Protein AF-A0A8H7IS83-F1 (afdb_monomer)

Sequence (215 aa):
MHTTASGPQHACPILDCEYTCDDRQKLRDHRRTAHPELQSCYQCKIAFGNYTALGQHASETGHASFYCPDEGCGKSFSRFDVFQRHQDTHRLDVSRYPCQYCSRYRGVNGFKRKDHLTQHVRNYHHIGVDELSRDNTRQRSCPHRDCSEWSPEGTNGDQHAFQKSSDYIAHMRKVHKESDFPCTERDCNRAGPKGYFRMRDLQKHKLKEHGIPIE

Radius of gyration: 24.48 Å; Cα contacts (8 Å, |Δi|>4): 268; chains: 1; bounding box: 53×55×60 Å

Structure (mmCIF, N/CA/C/O backbone):
data_AF-A0A8H7IS83-F1
#
_entry.id   AF-A0A8H7IS83-F1
#
loop_
_atom_site.group_PDB
_atom_site.id
_atom_site.type_symbol
_atom_site.label_atom_id
_atom_site.label_alt_id
_atom_site.label_comp_id
_atom_site.label_asym_id
_atom_site.label_entity_id
_atom_site.label_seq_id
_atom_site.pdbx_PDB_ins_code
_atom_site.Cartn_x
_atom_site.Cartn_y
_atom_site.Cartn_z
_atom_site.occupancy
_atom_site.B_iso_or_equiv
_atom_site.auth_seq_id
_atom_site.auth_comp_id
_atom_site.auth_asym_id
_atom_site.auth_atom_id
_atom_site.pdbx_PDB_model_num
ATOM 1 N N . MET A 1 1 ? -6.029 35.709 -8.947 1.00 34.03 1 MET A N 1
ATOM 2 C CA . MET A 1 1 ? -7.004 35.150 -7.985 1.00 34.03 1 MET A CA 1
ATOM 3 C C . MET A 1 1 ? -7.435 33.786 -8.498 1.00 34.03 1 MET A C 1
ATOM 5 O O . MET A 1 1 ? -8.376 33.699 -9.270 1.00 34.03 1 MET A O 1
ATOM 9 N N . HIS A 1 2 ? -6.664 32.744 -8.177 1.00 31.28 2 HIS A N 1
ATOM 10 C CA . HIS A 1 2 ? -6.936 31.375 -8.620 1.00 31.28 2 HIS A CA 1
ATOM 11 C C . HIS A 1 2 ? -7.231 30.527 -7.388 1.00 31.28 2 HIS A C 1
ATOM 13 O O . HIS A 1 2 ? -6.350 30.258 -6.577 1.00 31.28 2 HIS A O 1
ATOM 19 N N . THR A 1 3 ? -8.502 30.184 -7.230 1.00 36.94 3 THR A N 1
ATOM 20 C CA . THR A 1 3 ? -9.032 29.340 -6.164 1.00 36.94 3 THR A CA 1
ATOM 21 C C . THR A 1 3 ? -8.693 27.887 -6.494 1.00 36.94 3 THR A C 1
ATOM 23 O O . THR A 1 3 ? -9.360 27.267 -7.318 1.00 36.94 3 THR A O 1
ATOM 26 N N . THR A 1 4 ? -7.636 27.335 -5.899 1.00 41.53 4 THR A N 1
ATOM 27 C CA . THR A 1 4 ? -7.366 25.892 -5.951 1.00 41.53 4 THR A CA 1
ATOM 28 C C . THR A 1 4 ? -8.289 25.190 -4.963 1.00 41.53 4 THR A C 1
ATOM 30 O O . THR A 1 4 ? -8.028 25.178 -3.761 1.00 41.53 4 THR A O 1
ATOM 33 N N . ALA A 1 5 ? -9.382 24.618 -5.461 1.00 43.78 5 ALA A N 1
ATOM 34 C CA . ALA A 1 5 ? -10.147 23.626 -4.719 1.00 43.78 5 ALA A CA 1
ATOM 35 C C . ALA A 1 5 ? -9.359 22.303 -4.733 1.00 43.78 5 ALA A C 1
ATOM 37 O O . ALA A 1 5 ? -9.531 21.473 -5.622 1.00 43.78 5 ALA A O 1
ATOM 38 N N . SER A 1 6 ? -8.435 22.140 -3.783 1.00 51.78 6 SER A N 1
ATOM 39 C CA . SER A 1 6 ? -7.869 20.828 -3.456 1.00 51.78 6 SER A CA 1
ATOM 40 C C . SER A 1 6 ? -8.982 19.996 -2.824 1.00 51.78 6 SER A C 1
ATOM 42 O O . SER A 1 6 ? -9.507 20.386 -1.788 1.00 51.78 6 SER A O 1
ATOM 44 N N . GLY A 1 7 ? -9.390 18.910 -3.482 1.00 55.62 7 GLY A N 1
ATOM 45 C CA . GLY A 1 7 ? -10.390 17.986 -2.943 1.00 55.62 7 GLY A CA 1
ATOM 46 C C . GLY A 1 7 ? -9.867 17.153 -1.758 1.00 55.62 7 GLY A C 1
ATOM 47 O O . GLY A 1 7 ? -8.652 17.112 -1.538 1.00 55.62 7 GLY A O 1
ATOM 48 N N . PRO A 1 8 ? -10.766 16.439 -1.050 1.00 58.66 8 PRO A N 1
ATOM 49 C CA . PRO A 1 8 ? -10.447 15.658 0.147 1.00 58.66 8 PRO A CA 1
ATOM 50 C C . PRO A 1 8 ? -9.346 14.622 -0.093 1.00 58.66 8 PRO A C 1
ATOM 52 O O . PRO A 1 8 ? -9.507 13.695 -0.884 1.00 58.66 8 PRO A O 1
ATOM 55 N N . GLN A 1 9 ? -8.224 14.762 0.623 1.00 71.69 9 GLN A N 1
ATOM 56 C CA . GLN A 1 9 ? -7.048 13.881 0.504 1.00 71.69 9 GLN A CA 1
ATOM 57 C C . GLN A 1 9 ? -7.024 12.742 1.534 1.00 71.69 9 GLN A C 1
ATOM 59 O O . GLN A 1 9 ? -6.261 11.783 1.396 1.00 71.69 9 GLN A O 1
ATOM 64 N N . HIS A 1 10 ? -7.826 12.837 2.593 1.00 80.81 10 HIS A N 1
ATOM 65 C CA . HIS A 1 10 ? -7.791 11.912 3.718 1.00 80.81 10 HIS A CA 1
ATOM 66 C C . HIS A 1 10 ? -9.187 11.377 4.020 1.00 80.81 10 HIS A C 1
ATOM 68 O O . HIS A 1 10 ? -10.026 12.094 4.559 1.00 80.81 10 HIS A O 1
ATOM 74 N N . ALA A 1 11 ? -9.417 10.105 3.700 1.00 85.50 11 ALA A N 1
ATOM 75 C CA . ALA A 1 11 ? -10.627 9.380 4.068 1.00 85.50 11 ALA A CA 1
ATOM 76 C C . ALA A 1 11 ? -10.454 8.651 5.405 1.00 85.50 11 ALA A C 1
ATOM 78 O O . ALA A 1 11 ? -9.350 8.212 5.752 1.00 85.50 11 ALA A O 1
ATOM 79 N N . CYS A 1 12 ? -11.547 8.507 6.153 1.00 85.44 12 CYS A N 1
ATOM 80 C CA . CYS A 1 12 ? -11.560 7.679 7.343 1.00 85.44 12 CYS A CA 1
ATOM 81 C C . CYS A 1 12 ? -11.352 6.207 6.957 1.00 85.44 12 CYS A C 1
ATOM 83 O O . CYS A 1 12 ? -12.061 5.690 6.098 1.00 85.44 12 CYS A O 1
ATOM 85 N N . PRO A 1 13 ? -10.378 5.502 7.560 1.00 76.62 13 PRO A N 1
ATOM 86 C CA . PRO A 1 13 ? -10.098 4.120 7.182 1.00 76.62 13 PRO A CA 1
ATOM 87 C C . PRO A 1 13 ? -11.129 3.121 7.729 1.00 76.62 13 PRO A C 1
ATOM 89 O O . PRO A 1 13 ? -11.107 1.960 7.317 1.00 76.62 13 PRO A O 1
ATOM 92 N N . ILE A 1 14 ? -12.009 3.547 8.641 1.00 80.12 14 ILE A N 1
ATOM 93 C CA . ILE A 1 14 ? -12.989 2.688 9.315 1.00 80.12 14 ILE A CA 1
ATOM 94 C C . ILE A 1 14 ? -14.086 2.267 8.336 1.00 80.12 14 ILE A C 1
ATOM 96 O O . ILE A 1 14 ? -14.523 3.057 7.501 1.00 80.12 14 ILE A O 1
ATOM 100 N N . LEU A 1 15 ? -14.479 0.993 8.400 1.00 74.88 15 LEU A N 1
ATOM 101 C CA . LEU A 1 15 ? -15.562 0.455 7.579 1.00 74.88 15 LEU A CA 1
ATOM 102 C C . LEU A 1 15 ? -16.859 1.230 7.856 1.00 74.88 15 LEU A C 1
ATOM 104 O O . LEU A 1 15 ? -17.105 1.615 8.996 1.00 74.88 15 LEU A O 1
ATOM 108 N N . ASP A 1 16 ? -17.622 1.509 6.801 1.00 76.62 16 ASP A N 1
ATOM 109 C CA . ASP A 1 16 ? -18.875 2.278 6.844 1.00 76.62 16 ASP A CA 1
ATOM 110 C C . ASP A 1 16 ? -18.749 3.728 7.352 1.00 76.62 16 ASP A C 1
ATOM 112 O O . ASP A 1 16 ? -19.749 4.382 7.646 1.00 76.62 16 ASP A O 1
ATOM 116 N N . CYS A 1 17 ? -17.528 4.276 7.415 1.00 84.75 17 CYS A N 1
ATOM 117 C CA . CYS A 1 17 ? -17.298 5.689 7.698 1.00 84.75 17 CYS A CA 1
ATOM 118 C C . CYS A 1 17 ? -16.932 6.455 6.420 1.00 84.75 17 CYS A C 1
ATOM 120 O O . CYS A 1 17 ? -15.807 6.378 5.928 1.00 84.75 17 CYS A O 1
ATOM 122 N N . GLU A 1 18 ? -17.873 7.248 5.910 1.00 86.25 18 GLU A N 1
ATOM 123 C CA . GLU A 1 18 ? -17.706 8.040 4.680 1.00 86.25 18 GLU A CA 1
ATOM 124 C C . GLU A 1 18 ? -17.023 9.403 4.912 1.00 86.25 18 GLU A C 1
ATOM 126 O O . GLU A 1 18 ? -16.953 10.243 4.013 1.00 86.25 18 GLU A O 1
ATOM 131 N N . TYR A 1 19 ? -16.506 9.659 6.120 1.00 88.06 19 TYR A N 1
ATOM 132 C CA . TYR A 1 19 ? -15.874 10.937 6.439 1.00 88.06 19 TYR A CA 1
ATOM 133 C C . TYR A 1 19 ? -14.581 11.141 5.643 1.00 88.06 19 TYR A C 1
ATOM 135 O O . TYR A 1 19 ? -13.666 10.313 5.676 1.00 88.06 19 TYR A O 1
ATOM 143 N N . THR A 1 20 ? -14.470 12.295 4.986 1.00 89.44 20 THR A N 1
ATOM 144 C CA . THR A 1 20 ? -13.268 12.714 4.264 1.00 89.44 20 THR A CA 1
ATOM 145 C C . THR A 1 20 ? -12.885 14.150 4.622 1.00 89.44 20 THR A C 1
ATOM 147 O O . THR A 1 20 ? -13.733 14.970 4.978 1.00 89.44 20 THR A O 1
ATOM 150 N N . CYS A 1 21 ? -11.591 14.462 4.587 1.00 89.00 21 CYS A N 1
ATOM 151 C CA . CYS A 1 21 ? -11.074 15.793 4.895 1.00 89.00 21 CYS A CA 1
ATOM 152 C C . CYS A 1 21 ? -9.738 16.073 4.194 1.00 89.00 21 CYS A C 1
ATOM 154 O O . CYS A 1 21 ? -9.062 15.159 3.722 1.00 89.00 21 CYS A O 1
ATOM 156 N N . ASP A 1 22 ? -9.324 17.337 4.199 1.00 88.31 22 ASP A N 1
ATOM 157 C CA . ASP A 1 22 ? -8.068 17.789 3.579 1.00 88.31 22 ASP A CA 1
ATOM 158 C C . ASP A 1 22 ? -6.872 17.818 4.547 1.00 88.31 22 ASP A C 1
ATOM 160 O O . ASP A 1 22 ? -5.751 18.093 4.136 1.00 88.31 22 ASP A O 1
ATOM 164 N N . ASP A 1 23 ? -7.091 17.560 5.842 1.00 87.62 23 ASP A N 1
ATOM 165 C CA . ASP A 1 23 ? -6.079 17.726 6.894 1.00 87.62 23 ASP A CA 1
ATOM 166 C C . ASP A 1 23 ? -5.987 16.488 7.798 1.00 87.62 23 ASP A C 1
ATOM 168 O O . ASP A 1 23 ? -6.977 16.023 8.368 1.00 87.62 23 ASP A O 1
ATOM 172 N N . ARG A 1 24 ? -4.766 15.969 7.983 1.00 85.31 24 ARG A N 1
ATOM 173 C CA . ARG A 1 24 ? -4.494 14.830 8.872 1.00 85.31 24 ARG A CA 1
ATOM 174 C C . ARG A 1 24 ? -4.892 15.094 10.320 1.00 85.31 24 ARG A C 1
ATOM 176 O O . ARG A 1 24 ? -5.295 14.153 11.006 1.00 85.31 24 ARG A O 1
ATOM 183 N N . GLN A 1 25 ? -4.785 16.334 10.794 1.00 86.50 25 GLN A N 1
ATOM 184 C CA . GLN A 1 25 ? -5.186 16.679 12.153 1.00 86.50 25 GLN A CA 1
ATOM 185 C C . GLN A 1 25 ? -6.709 16.570 12.308 1.00 86.50 25 GLN A C 1
ATOM 187 O O . GLN A 1 25 ? -7.175 15.929 13.250 1.00 86.50 25 GLN A O 1
ATOM 192 N N . LYS A 1 26 ? -7.481 17.047 11.320 1.00 88.81 26 LYS A N 1
ATOM 193 C CA . LYS A 1 26 ? -8.942 16.866 11.278 1.00 88.81 26 LYS A CA 1
ATOM 194 C C . LYS A 1 26 ? -9.342 15.392 11.244 1.00 88.81 26 LYS A C 1
ATOM 196 O O . LYS A 1 26 ? -10.223 14.999 12.001 1.00 88.81 26 LYS A O 1
ATOM 201 N N . LEU A 1 27 ? -8.659 14.555 10.456 1.00 87.12 27 LEU A N 1
ATOM 202 C CA . LEU A 1 27 ? -8.912 13.108 10.456 1.00 87.12 27 LEU A CA 1
ATOM 203 C C . LEU A 1 27 ? -8.633 12.478 11.831 1.00 87.12 27 LEU A C 1
ATOM 205 O O . LEU A 1 27 ? -9.378 11.611 12.293 1.00 87.12 27 LEU A O 1
ATOM 209 N N . ARG A 1 28 ? -7.555 12.896 12.504 1.00 84.12 28 ARG A N 1
ATOM 210 C CA . ARG A 1 28 ? -7.222 12.410 13.850 1.00 84.12 28 ARG A CA 1
ATOM 211 C C . ARG A 1 28 ? -8.288 12.805 14.869 1.00 84.12 28 ARG A C 1
ATOM 213 O O . ARG A 1 28 ? -8.643 11.982 15.711 1.00 84.12 28 ARG A O 1
ATOM 220 N N . ASP A 1 29 ? -8.779 14.035 14.792 1.00 87.06 29 ASP A N 1
ATOM 221 C CA . ASP A 1 29 ? -9.810 14.542 15.692 1.00 87.06 29 ASP A CA 1
ATOM 222 C C . ASP A 1 29 ? -11.166 13.880 15.420 1.00 87.06 29 ASP A C 1
ATOM 224 O O . ASP A 1 29 ? -11.795 13.415 16.367 1.00 87.06 29 ASP A O 1
ATOM 228 N N . HIS A 1 30 ? -11.547 13.701 14.150 1.00 89.62 30 HIS A N 1
ATOM 229 C CA . HIS A 1 30 ? -12.714 12.908 13.750 1.00 89.62 30 HIS A CA 1
ATOM 230 C C . HIS A 1 30 ? -12.667 11.496 14.346 1.00 89.62 30 HIS A C 1
ATOM 232 O O . HIS A 1 30 ? -13.618 11.063 14.983 1.00 89.62 30 HIS A O 1
ATOM 238 N N . ARG A 1 31 ? -11.537 10.787 14.230 1.00 85.44 31 ARG A N 1
ATOM 239 C CA . ARG A 1 31 ? -11.402 9.434 14.799 1.00 85.44 31 ARG A CA 1
ATOM 240 C C . ARG A 1 31 ? -11.521 9.409 16.320 1.00 85.44 31 ARG A C 1
ATOM 242 O O . ARG A 1 31 ? -11.926 8.396 16.874 1.00 85.44 31 ARG A O 1
ATOM 249 N N . ARG A 1 32 ? -11.162 10.498 17.005 1.00 83.50 32 ARG A N 1
ATOM 250 C CA . ARG A 1 32 ? -11.304 10.609 18.462 1.00 83.50 32 ARG A CA 1
ATOM 251 C C . ARG A 1 32 ? -12.749 10.785 18.896 1.00 83.50 32 ARG A C 1
ATOM 253 O O . ARG A 1 32 ? -13.121 10.259 19.937 1.00 83.50 32 ARG A O 1
ATOM 260 N N . THR A 1 33 ? -13.534 11.532 18.131 1.00 86.62 33 THR A N 1
ATOM 261 C CA . THR A 1 33 ? -14.906 11.879 18.510 1.00 86.62 33 THR A CA 1
ATOM 262 C C . THR A 1 33 ? -15.939 10.919 17.932 1.00 86.62 33 THR A C 1
ATOM 264 O O . THR A 1 33 ? -16.881 10.568 18.631 1.00 86.62 33 THR A O 1
ATOM 267 N N . ALA A 1 34 ? -15.757 10.474 16.689 1.00 87.25 34 ALA A N 1
ATOM 268 C CA . ALA A 1 34 ? -16.680 9.583 15.990 1.00 87.25 34 ALA A CA 1
ATOM 269 C C . ALA A 1 34 ? -16.422 8.093 16.265 1.00 87.25 34 ALA A C 1
ATOM 271 O O . ALA A 1 34 ? -17.347 7.299 16.138 1.00 87.25 34 ALA A O 1
ATOM 272 N N . HIS A 1 35 ? -15.192 7.722 16.651 1.00 84.75 35 HIS A N 1
ATOM 273 C CA . HIS A 1 35 ? -14.791 6.330 16.908 1.00 84.75 35 HIS A CA 1
ATOM 274 C C . HIS A 1 35 ? -14.068 6.150 18.264 1.00 84.75 35 HIS A C 1
ATOM 276 O O . HIS A 1 35 ? -12.923 5.672 18.312 1.00 84.75 35 HIS A O 1
ATOM 282 N N . PRO A 1 36 ? -14.676 6.573 19.393 1.00 81.25 36 PRO A N 1
ATOM 283 C CA . PRO A 1 36 ? -14.055 6.500 20.720 1.00 81.25 36 PRO A CA 1
ATOM 284 C C . PRO A 1 36 ? -13.757 5.062 21.179 1.00 81.25 36 PRO A C 1
ATOM 286 O O . PRO A 1 36 ? -12.835 4.834 21.968 1.00 81.25 36 PRO A O 1
ATOM 289 N N . GLU A 1 37 ? -14.481 4.073 20.656 1.00 79.44 37 GLU A N 1
ATOM 290 C CA . GLU A 1 37 ? -14.252 2.650 20.903 1.00 79.44 37 GLU A CA 1
ATOM 291 C C . GLU A 1 37 ? -12.874 2.190 20.419 1.00 79.44 37 GLU A C 1
ATOM 293 O O . GLU A 1 37 ? -12.271 1.310 21.026 1.00 79.44 37 GLU A O 1
ATOM 298 N N . LEU A 1 38 ? -12.321 2.840 19.389 1.00 80.69 38 LEU A N 1
ATOM 299 C CA . LEU A 1 38 ? -10.977 2.554 18.884 1.00 80.69 38 LEU A CA 1
ATOM 300 C C . LEU A 1 38 ? -9.872 3.193 19.733 1.00 80.69 38 LEU A C 1
ATOM 302 O O . LEU A 1 38 ? -8.693 2.947 19.483 1.00 80.69 38 LEU A O 1
ATOM 306 N N . GLN A 1 39 ? -10.228 4.036 20.704 1.00 83.25 39 GLN A N 1
ATOM 307 C CA . GLN A 1 39 ? -9.293 4.615 21.674 1.00 83.25 39 GLN A CA 1
ATOM 308 C C . GLN A 1 39 ? -9.285 3.868 23.002 1.00 83.25 39 GLN A C 1
ATOM 310 O O . GLN A 1 39 ? -8.506 4.205 23.892 1.00 83.25 39 GLN A O 1
ATOM 315 N N . SER A 1 40 ? -10.126 2.848 23.134 1.00 88.25 40 SER A N 1
ATOM 316 C CA . SER A 1 40 ? -10.261 2.071 24.355 1.00 88.25 40 SER A CA 1
ATOM 317 C C . SER A 1 40 ? -9.813 0.639 24.130 1.00 88.25 40 SER A C 1
ATOM 319 O O . SER A 1 40 ? -9.971 0.082 23.047 1.00 88.25 40 SER A O 1
ATOM 321 N N . CYS A 1 41 ? -9.260 0.017 25.164 1.00 89.62 41 CYS A N 1
ATOM 322 C CA . CYS A 1 41 ? -8.971 -1.406 25.117 1.00 89.62 41 CYS A CA 1
ATOM 323 C C . CYS A 1 41 ? -10.282 -2.193 25.079 1.00 89.62 41 CYS A C 1
ATOM 325 O O . CYS A 1 41 ? -11.104 -2.085 25.989 1.00 89.62 41 CYS A O 1
ATOM 327 N N . TYR A 1 42 ? -10.477 -3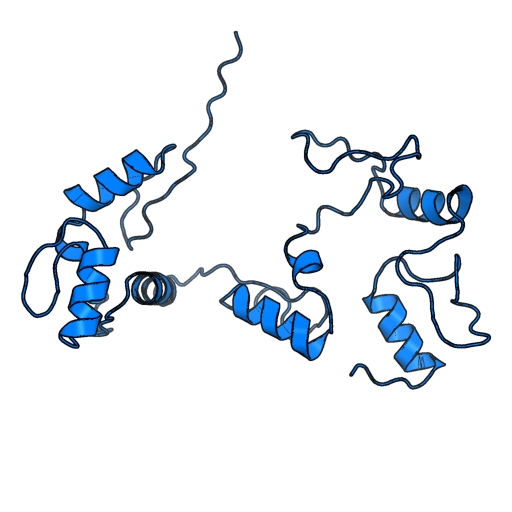.015 24.048 1.00 86.38 42 TYR A N 1
ATOM 328 C CA . TYR A 1 42 ? -11.686 -3.821 23.925 1.00 86.38 42 TYR A CA 1
ATOM 329 C C . TYR A 1 42 ? -11.911 -4.761 25.124 1.00 86.38 42 TYR A C 1
ATOM 331 O O . TYR A 1 42 ? -13.064 -4.943 25.517 1.00 86.38 42 TYR A O 1
ATOM 339 N N . GLN A 1 43 ? -10.855 -5.305 25.738 1.00 87.69 43 GLN A N 1
ATOM 340 C CA . GLN A 1 43 ? -10.986 -6.240 26.864 1.00 87.69 43 GLN A CA 1
ATOM 341 C C . GLN A 1 43 ? -11.234 -5.546 28.212 1.00 87.69 43 GLN A C 1
ATOM 343 O O . GLN A 1 43 ? -12.191 -5.890 28.898 1.00 87.69 43 GLN A O 1
ATOM 348 N N . CYS A 1 44 ? -10.416 -4.557 28.591 1.00 90.19 44 CYS A N 1
ATOM 349 C CA . CYS A 1 44 ? -10.508 -3.918 29.915 1.00 90.19 44 CYS A CA 1
ATOM 350 C C . CYS A 1 44 ? -11.234 -2.562 29.925 1.00 90.19 44 CYS A C 1
ATOM 352 O O . CYS A 1 44 ? -11.415 -1.975 30.987 1.00 90.19 44 CYS A O 1
ATOM 354 N N . LYS A 1 45 ? -11.641 -2.055 28.754 1.00 89.25 45 LYS A N 1
ATOM 355 C CA . LYS A 1 45 ? -12.390 -0.798 28.555 1.00 89.25 45 LYS A CA 1
ATOM 356 C C . LYS A 1 45 ? -11.682 0.482 29.018 1.00 89.25 45 LYS A C 1
ATOM 358 O O . LYS A 1 45 ? -12.301 1.540 29.049 1.00 89.25 45 LYS A O 1
ATOM 363 N N . ILE A 1 46 ? -10.383 0.419 29.311 1.00 88.62 46 ILE A N 1
ATOM 364 C CA . ILE A 1 46 ? -9.575 1.604 29.625 1.00 88.62 46 ILE A CA 1
ATOM 365 C C . ILE A 1 46 ? -9.347 2.416 28.346 1.00 88.62 46 ILE A C 1
ATOM 367 O O . ILE A 1 46 ? -8.914 1.863 27.333 1.00 88.62 46 ILE A O 1
ATOM 371 N N . ALA A 1 47 ? -9.626 3.718 28.408 1.00 88.00 47 ALA A N 1
ATOM 372 C CA . ALA A 1 47 ? -9.416 4.665 27.318 1.00 88.00 47 ALA A CA 1
ATOM 373 C C . ALA A 1 47 ? -7.997 5.255 27.333 1.00 88.00 47 ALA A C 1
ATOM 375 O O . ALA A 1 47 ? -7.424 5.519 28.389 1.00 88.00 47 ALA A O 1
ATOM 376 N N . PHE A 1 48 ? -7.451 5.515 26.147 1.00 87.25 48 PHE A N 1
ATOM 377 C CA . PHE A 1 48 ? -6.115 6.067 25.939 1.00 87.25 48 PHE A CA 1
ATOM 378 C C . PHE A 1 48 ? -6.167 7.256 24.977 1.00 87.25 48 PHE A C 1
ATOM 380 O O . PHE A 1 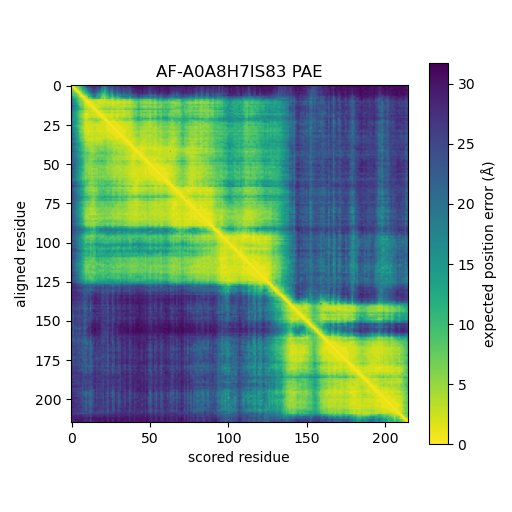48 ? -6.924 7.262 24.013 1.00 87.25 48 PHE A O 1
ATOM 387 N N . GLY A 1 49 ? -5.304 8.257 25.178 1.00 81.62 49 GLY A N 1
ATOM 388 C CA . GLY A 1 49 ? -5.301 9.473 24.348 1.00 81.62 49 GLY A CA 1
ATOM 389 C C . GLY A 1 49 ? -4.762 9.296 22.917 1.00 81.62 49 GLY A C 1
ATOM 390 O O . GLY A 1 49 ? -4.839 10.223 22.105 1.00 81.62 49 GLY A O 1
ATOM 391 N N . ASN A 1 50 ? -4.157 8.146 22.597 1.00 80.31 50 ASN A N 1
ATOM 392 C CA . ASN A 1 50 ? -3.675 7.816 21.255 1.00 80.31 50 ASN A CA 1
ATOM 393 C C . ASN A 1 50 ? -3.446 6.300 21.069 1.00 80.31 50 ASN A C 1
ATOM 395 O O . ASN A 1 50 ? -3.340 5.542 22.032 1.00 80.31 50 ASN A O 1
ATOM 399 N N . TYR A 1 51 ? -3.315 5.878 19.806 1.00 79.94 51 TYR A N 1
ATOM 400 C CA . TYR A 1 51 ? -3.094 4.477 19.421 1.00 79.94 51 TYR A CA 1
ATOM 401 C C . TYR A 1 51 ? -1.761 3.903 19.898 1.00 79.94 51 TYR A C 1
ATOM 403 O O . TYR A 1 51 ? -1.672 2.699 20.107 1.00 79.94 51 TYR A O 1
ATOM 411 N N . THR A 1 52 ? -0.731 4.735 20.067 1.00 83.88 52 THR A N 1
ATOM 412 C CA . THR A 1 52 ? 0.579 4.283 20.550 1.00 83.88 52 THR A CA 1
ATOM 413 C C . THR A 1 52 ? 0.484 3.829 22.002 1.00 83.88 52 THR A C 1
ATOM 415 O O . THR A 1 52 ? 0.932 2.737 22.326 1.00 83.88 52 THR A O 1
ATOM 418 N N . ALA A 1 53 ? -0.169 4.619 22.857 1.00 88.12 53 ALA A N 1
ATOM 419 C CA . ALA A 1 53 ? -0.401 4.279 24.257 1.00 88.12 53 ALA A CA 1
ATOM 420 C C . ALA A 1 53 ? -1.312 3.049 24.400 1.00 88.12 53 ALA A C 1
ATOM 422 O O . ALA A 1 53 ? -1.010 2.148 25.177 1.00 88.12 53 ALA A O 1
ATOM 423 N N . LEU A 1 54 ? -2.377 2.961 23.594 1.00 88.75 54 LEU A N 1
ATOM 424 C CA . LEU A 1 54 ? -3.245 1.780 23.568 1.00 88.75 54 LEU A CA 1
ATOM 425 C C . LEU A 1 54 ? -2.509 0.519 23.077 1.00 88.75 54 LEU A C 1
ATOM 427 O O . LEU A 1 54 ? -2.733 -0.572 23.598 1.00 88.75 54 LEU A O 1
ATOM 431 N N . GLY A 1 55 ? -1.635 0.655 22.077 1.00 86.50 55 GLY A N 1
ATOM 432 C CA . GLY A 1 55 ? -0.804 -0.439 21.575 1.00 86.50 55 GLY A CA 1
ATOM 433 C C . GLY A 1 55 ? 0.243 -0.894 22.593 1.00 86.50 55 GLY A C 1
ATOM 434 O O . GLY A 1 55 ? 0.466 -2.093 22.739 1.00 86.50 55 GLY A O 1
ATOM 435 N N . GLN A 1 56 ? 0.832 0.045 23.337 1.00 88.50 56 GLN A N 1
ATOM 436 C CA . GLN A 1 56 ? 1.744 -0.257 24.439 1.00 88.50 56 GLN A CA 1
ATOM 437 C C . GLN A 1 56 ? 1.024 -1.040 25.542 1.00 88.50 56 GLN A C 1
ATOM 439 O O . GLN A 1 56 ? 1.476 -2.120 25.914 1.00 88.50 56 GLN A O 1
ATOM 444 N N . HIS A 1 57 ? -0.152 -0.573 25.972 1.00 90.56 57 HIS A N 1
ATOM 445 C CA . HIS A 1 57 ? -0.998 -1.299 26.921 1.00 90.56 57 HIS A CA 1
ATOM 446 C C . HIS A 1 57 ? -1.312 -2.724 26.447 1.00 90.56 57 HIS A C 1
ATOM 448 O O . HIS A 1 57 ? -1.195 -3.672 27.223 1.00 90.56 57 HIS A O 1
ATOM 454 N N . ALA A 1 58 ? -1.681 -2.888 25.172 1.00 88.50 58 ALA A N 1
ATOM 455 C CA . ALA A 1 58 ? -1.959 -4.193 24.573 1.00 88.50 58 ALA A CA 1
ATOM 456 C C . ALA A 1 58 ? -0.747 -5.132 24.653 1.00 88.50 58 ALA A C 1
ATOM 458 O O . ALA A 1 58 ? -0.893 -6.322 24.919 1.00 88.50 58 ALA A O 1
ATOM 459 N N . SER A 1 59 ? 0.455 -4.594 24.428 1.00 88.06 59 SER A N 1
ATOM 460 C CA . SER A 1 59 ? 1.702 -5.357 24.485 1.00 88.06 59 SER A CA 1
ATOM 461 C C . SER A 1 59 ? 2.086 -5.752 25.909 1.00 88.06 59 SER A C 1
ATOM 463 O O . SER A 1 59 ? 2.631 -6.833 26.103 1.00 88.06 59 SER A O 1
ATOM 465 N N . GLU A 1 60 ? 1.829 -4.889 26.890 1.00 90.31 60 GLU A N 1
ATOM 466 C CA . GLU A 1 60 ? 2.164 -5.131 28.299 1.00 90.31 60 GLU A CA 1
ATOM 467 C C . GLU A 1 60 ? 1.208 -6.123 28.960 1.00 90.31 60 GLU A C 1
ATOM 469 O O . GLU A 1 60 ? 1.622 -6.979 29.735 1.00 90.31 60 GLU A O 1
ATOM 474 N N . THR A 1 61 ? -0.080 -6.014 28.644 1.00 90.25 61 THR A N 1
ATOM 475 C CA . THR A 1 61 ? -1.135 -6.834 29.257 1.00 90.25 61 THR A CA 1
ATOM 476 C C . THR A 1 61 ? -1.475 -8.084 28.453 1.00 90.25 61 THR A C 1
ATOM 478 O O . THR A 1 61 ? -2.156 -8.973 28.954 1.00 90.25 61 THR A O 1
ATOM 481 N N . GLY A 1 62 ? -1.045 -8.153 27.190 1.00 86.56 62 GLY A N 1
ATOM 482 C CA . GLY A 1 62 ? -1.489 -9.178 26.246 1.00 86.56 62 GLY A CA 1
ATOM 483 C C . GLY A 1 62 ? -2.945 -9.011 25.796 1.00 86.56 62 GLY A C 1
ATOM 484 O O . GLY A 1 62 ? -3.483 -9.897 25.131 1.00 86.56 62 GLY A O 1
ATOM 485 N N . HIS A 1 63 ? -3.603 -7.898 26.137 1.00 91.19 63 HIS A N 1
ATOM 486 C CA . HIS A 1 63 ? -4.978 -7.648 25.730 1.00 91.19 63 HIS A CA 1
ATOM 487 C C . HIS A 1 63 ? -5.095 -7.398 24.224 1.00 91.19 63 HIS A C 1
ATOM 489 O O . HIS A 1 63 ? -4.249 -6.768 23.586 1.00 91.19 63 HIS A O 1
ATOM 495 N N . ALA A 1 64 ? -6.220 -7.824 23.653 1.00 85.25 64 ALA A N 1
ATOM 496 C CA . ALA A 1 64 ? -6.632 -7.367 22.339 1.00 85.25 64 ALA A CA 1
ATOM 497 C C . ALA A 1 64 ? -7.342 -6.014 22.467 1.00 85.25 64 ALA A C 1
ATOM 499 O O . ALA A 1 64 ? -8.419 -5.916 23.058 1.00 85.25 64 ALA A O 1
ATOM 500 N N . SER A 1 65 ? -6.729 -4.974 21.909 1.00 86.06 65 SER A N 1
ATOM 501 C CA . SER A 1 65 ? -7.258 -3.611 21.960 1.00 86.06 65 SER A CA 1
ATOM 502 C C . SER A 1 65 ? -8.329 -3.353 20.908 1.00 86.06 65 SER A C 1
ATOM 504 O O . SER A 1 65 ? -9.274 -2.623 21.181 1.00 86.06 65 SER A O 1
ATOM 506 N N . PHE A 1 66 ? -8.212 -3.968 19.730 1.00 85.31 66 PHE A N 1
ATOM 507 C CA . PHE A 1 66 ? -9.091 -3.725 18.588 1.00 85.31 66 PHE A CA 1
ATOM 508 C C . PHE A 1 66 ? -9.895 -4.978 18.259 1.00 85.31 66 PHE A C 1
ATOM 510 O O . PHE A 1 66 ? -9.322 -6.055 18.105 1.00 85.31 66 PHE A O 1
ATOM 517 N N . TYR A 1 67 ? -11.209 -4.839 18.113 1.00 86.81 67 TYR A N 1
ATOM 518 C CA . TYR A 1 67 ? -12.122 -5.924 17.760 1.00 86.81 67 TYR A CA 1
ATOM 519 C C . TYR A 1 67 ? -12.769 -5.643 16.405 1.00 86.81 67 TYR A C 1
ATOM 521 O O . TYR A 1 67 ? -13.134 -4.503 16.120 1.00 86.81 67 TYR A O 1
ATOM 529 N N . CYS A 1 68 ? -12.882 -6.666 15.558 1.00 87.31 68 CYS A N 1
ATOM 530 C CA . CYS A 1 68 ? -13.550 -6.558 14.269 1.00 87.31 68 CYS A CA 1
ATOM 531 C C . CYS A 1 68 ? -15.074 -6.557 14.446 1.00 87.31 68 CYS A C 1
ATOM 533 O O . CYS A 1 68 ? -15.602 -7.578 14.879 1.00 87.31 68 CYS A O 1
ATOM 535 N N . PRO A 1 69 ? -15.776 -5.462 14.091 1.00 82.38 69 PRO A N 1
ATOM 536 C CA . PRO A 1 69 ? -17.229 -5.381 14.237 1.00 82.38 69 PRO A CA 1
ATOM 537 C C . PRO A 1 69 ? -17.993 -6.176 13.166 1.00 82.38 69 PRO A C 1
ATOM 539 O O . PRO A 1 69 ? -19.211 -6.217 13.217 1.00 82.38 69 PRO A O 1
ATOM 542 N N . ASP A 1 70 ? -17.296 -6.775 12.197 1.00 83.44 70 ASP A N 1
ATOM 543 C CA . ASP A 1 70 ? -17.907 -7.534 11.108 1.00 83.44 70 ASP A CA 1
ATOM 544 C C . ASP A 1 70 ? -18.588 -8.812 11.626 1.00 83.44 70 ASP A C 1
ATOM 546 O O . ASP A 1 70 ? -17.984 -9.619 12.351 1.00 83.44 70 ASP A O 1
ATOM 550 N N . GLU A 1 71 ? -19.855 -8.977 11.250 1.00 82.00 71 GLU A N 1
ATOM 551 C CA . GLU A 1 71 ? -20.718 -10.065 11.702 1.00 82.00 71 GLU A CA 1
ATOM 552 C C . GLU A 1 71 ? -20.148 -11.425 11.274 1.00 82.00 71 GLU A C 1
ATOM 554 O O . GLU A 1 71 ? -20.001 -11.737 10.095 1.00 82.00 71 GLU A O 1
ATOM 559 N N . GLY A 1 72 ? -19.815 -12.26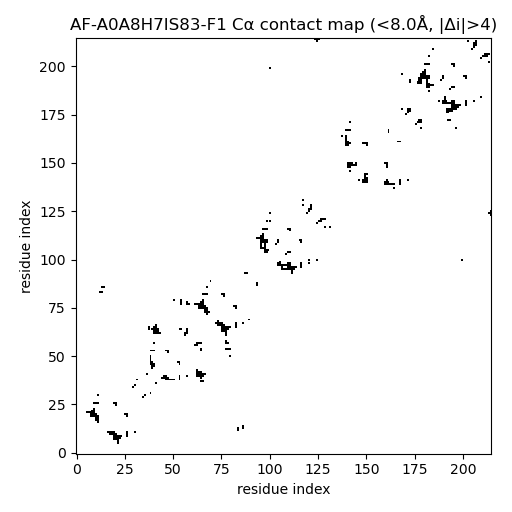5 12.258 1.00 84.38 72 GLY A N 1
ATOM 560 C CA . GLY A 1 72 ? -19.218 -13.583 12.025 1.00 84.38 72 GLY A CA 1
ATOM 561 C C . GLY A 1 72 ? -17.688 -13.601 11.914 1.00 84.38 72 GLY A C 1
ATOM 562 O O . GLY A 1 72 ? -17.110 -14.685 11.818 1.00 84.38 72 GLY A O 1
ATOM 563 N N . CYS A 1 73 ? -16.996 -12.455 11.993 1.00 88.94 73 CYS A N 1
ATOM 564 C CA . CYS A 1 73 ? -15.533 -12.445 11.972 1.00 88.94 73 CYS A CA 1
ATOM 565 C C . CYS A 1 73 ? -14.908 -12.794 13.334 1.00 88.94 73 CYS A C 1
ATOM 567 O O . CYS A 1 73 ? -13.959 -13.580 13.386 1.00 88.94 73 CYS A O 1
ATOM 569 N N . GLY A 1 74 ? -15.360 -12.157 14.423 1.00 86.06 74 GLY A N 1
ATOM 570 C CA . GLY A 1 74 ? -14.905 -12.416 15.801 1.00 86.06 74 GLY A CA 1
ATOM 571 C C . GLY A 1 74 ? -13.409 -12.192 16.087 1.00 86.06 74 GLY A C 1
ATOM 572 O O . GLY A 1 74 ? -12.915 -12.584 17.144 1.00 86.06 74 GLY A O 1
ATOM 573 N N . LYS A 1 75 ? -12.648 -11.597 15.157 1.00 89.44 75 LYS A N 1
ATOM 574 C CA . LYS A 1 75 ? -11.193 -11.423 15.291 1.00 89.44 75 LYS A CA 1
ATOM 575 C C . LYS A 1 75 ? -10.859 -10.188 16.109 1.00 89.44 75 LYS A C 1
ATOM 577 O O . LYS A 1 75 ? -11.490 -9.141 15.975 1.00 89.44 75 LYS A O 1
ATOM 582 N N . SER A 1 76 ? -9.799 -10.297 16.901 1.00 89.19 76 SER A N 1
ATOM 583 C CA . SER A 1 76 ? -9.267 -9.191 17.685 1.00 89.19 76 SER A CA 1
ATOM 584 C C . SER A 1 76 ? -7.751 -9.073 17.526 1.00 89.19 76 SER A C 1
ATOM 586 O O . SER A 1 76 ? -7.065 -10.032 17.167 1.00 89.19 76 SER A O 1
ATOM 588 N N . PHE A 1 77 ? -7.235 -7.862 17.721 1.00 87.75 77 PHE A N 1
ATOM 589 C CA . PHE A 1 77 ? -5.857 -7.492 17.423 1.00 87.75 77 PHE A CA 1
ATOM 590 C C . PHE A 1 77 ? -5.310 -6.578 18.516 1.00 87.75 77 PHE A C 1
ATOM 592 O O . PHE A 1 77 ? -6.002 -5.694 19.016 1.00 87.75 77 PHE A O 1
ATOM 599 N N . SER A 1 78 ? -4.033 -6.742 18.849 1.00 85.25 78 SER A N 1
ATOM 600 C CA . SER A 1 78 ? -3.314 -5.849 19.767 1.00 85.25 78 SER A CA 1
ATOM 601 C C . SER A 1 78 ? -2.830 -4.563 19.087 1.00 85.25 78 SER A C 1
ATOM 603 O O . SER A 1 78 ? -2.607 -3.550 19.744 1.00 85.25 78 SER A O 1
ATOM 605 N N . ARG A 1 79 ? -2.688 -4.578 17.754 1.00 83.31 79 ARG A N 1
ATOM 606 C CA . ARG A 1 79 ? -2.127 -3.479 16.958 1.00 83.31 79 ARG A CA 1
ATOM 607 C C . ARG A 1 79 ? -3.122 -2.901 15.956 1.00 83.31 79 ARG A C 1
ATOM 609 O O . ARG A 1 79 ? -3.760 -3.644 15.210 1.00 83.31 79 ARG A O 1
ATOM 616 N N . PHE A 1 80 ? -3.166 -1.570 15.880 1.00 83.06 80 PHE A N 1
ATOM 617 C CA . PHE A 1 80 ? -4.100 -0.842 15.018 1.00 83.06 80 PHE A CA 1
ATOM 618 C C . PHE A 1 80 ? -3.832 -1.060 13.521 1.00 83.06 80 PHE A C 1
ATOM 620 O O . PHE A 1 80 ? -4.766 -1.263 12.756 1.00 83.06 80 PHE A O 1
ATOM 627 N N . ASP A 1 81 ? -2.569 -1.068 13.088 1.00 83.62 81 ASP A N 1
ATOM 628 C CA . ASP A 1 81 ? -2.208 -1.255 11.674 1.00 83.62 81 ASP A CA 1
ATOM 629 C C . ASP A 1 81 ? -2.606 -2.643 11.148 1.00 83.62 81 ASP A C 1
ATOM 631 O O . ASP A 1 81 ? -3.038 -2.793 10.004 1.00 83.62 81 ASP A O 1
ATOM 635 N N . VAL A 1 82 ? -2.506 -3.661 12.006 1.00 86.81 82 VAL A N 1
ATOM 636 C CA . VAL A 1 82 ? -2.939 -5.026 11.689 1.00 86.81 82 VAL A CA 1
ATOM 637 C C . VAL A 1 82 ? -4.462 -5.105 11.618 1.00 86.81 82 VAL A C 1
ATOM 639 O O . VAL A 1 82 ? -4.984 -5.703 10.678 1.00 86.81 82 VAL A O 1
ATOM 642 N N . PHE A 1 83 ? -5.156 -4.480 12.571 1.00 87.94 83 PHE A N 1
ATOM 643 C CA . PHE A 1 83 ? -6.613 -4.380 12.585 1.00 87.94 83 PHE A CA 1
ATOM 644 C C . PHE A 1 83 ? -7.158 -3.681 11.334 1.00 87.94 83 PHE A C 1
ATOM 646 O O . PHE A 1 83 ? -8.018 -4.234 10.657 1.00 87.94 83 PHE A O 1
ATOM 653 N N . GLN A 1 84 ? -6.611 -2.518 10.976 1.00 84.25 84 GLN A N 1
ATOM 654 C CA . GLN A 1 84 ? -7.050 -1.758 9.806 1.00 84.25 84 GLN A CA 1
ATOM 655 C C . GLN A 1 84 ? -6.889 -2.577 8.517 1.00 84.25 84 GLN A C 1
ATOM 657 O O . GLN A 1 84 ? -7.827 -2.714 7.739 1.00 84.25 84 GLN A O 1
ATOM 662 N N . ARG A 1 85 ? -5.727 -3.217 8.330 1.00 85.88 85 ARG A N 1
ATOM 663 C CA . ARG A 1 85 ? -5.498 -4.113 7.185 1.00 85.88 85 ARG A CA 1
ATOM 664 C C . ARG A 1 85 ? -6.444 -5.312 7.183 1.00 85.88 85 ARG A C 1
ATOM 666 O O . ARG A 1 85 ? -6.773 -5.843 6.127 1.00 85.88 85 ARG A O 1
ATOM 673 N N . HIS A 1 86 ? -6.824 -5.801 8.358 1.00 88.44 86 HIS A N 1
ATOM 674 C CA . HIS A 1 86 ? -7.811 -6.861 8.453 1.00 88.44 86 HIS A CA 1
ATOM 675 C C . HIS A 1 86 ? -9.204 -6.372 8.034 1.00 88.44 86 HIS A C 1
ATOM 677 O O . HIS A 1 86 ? -9.873 -7.097 7.306 1.00 88.44 86 HIS A O 1
ATOM 683 N N . GLN A 1 87 ? -9.615 -5.155 8.396 1.00 84.50 87 GLN A N 1
ATOM 684 C CA . GLN A 1 87 ? -10.882 -4.589 7.917 1.00 84.50 87 GLN A CA 1
ATOM 685 C C . GLN A 1 87 ? -10.935 -4.512 6.387 1.00 84.50 87 GLN A C 1
ATOM 687 O O . GLN A 1 87 ? -11.967 -4.816 5.799 1.00 84.50 87 GLN A O 1
ATOM 692 N N . ASP A 1 88 ? -9.809 -4.222 5.727 1.00 82.12 88 ASP A N 1
ATOM 693 C CA . ASP A 1 88 ? -9.746 -4.250 4.261 1.00 82.12 88 ASP A CA 1
ATOM 694 C C . ASP A 1 88 ? -10.073 -5.634 3.682 1.00 82.12 88 ASP A C 1
ATOM 696 O O . ASP A 1 88 ? -10.539 -5.721 2.556 1.00 82.12 88 ASP A O 1
ATOM 700 N N . THR A 1 89 ? -9.894 -6.732 4.428 1.00 82.50 89 THR A N 1
ATOM 701 C CA . THR A 1 89 ? -10.248 -8.076 3.929 1.00 82.50 89 THR A CA 1
ATOM 702 C C . THR A 1 89 ? -11.748 -8.303 3.768 1.00 82.50 89 THR A C 1
ATOM 704 O O . THR A 1 89 ? -12.127 -9.194 3.010 1.00 82.50 89 THR A O 1
ATOM 707 N N . HIS A 1 90 ? -12.569 -7.485 4.428 1.00 82.44 90 HIS A N 1
ATOM 708 C CA . HIS A 1 90 ? -14.027 -7.491 4.297 1.00 82.44 90 HIS A CA 1
ATOM 709 C C . HIS A 1 90 ? -14.502 -6.638 3.118 1.00 82.44 90 HIS A C 1
ATOM 711 O O . HIS A 1 90 ? -15.604 -6.820 2.609 1.00 82.44 90 HIS A O 1
ATOM 717 N N . ARG A 1 91 ? -13.645 -5.740 2.616 1.00 75.50 91 ARG A N 1
ATOM 718 C CA . ARG A 1 91 ? -13.903 -4.984 1.390 1.00 75.50 91 ARG A CA 1
ATOM 719 C C . ARG A 1 91 ? -13.627 -5.901 0.194 1.00 75.50 91 ARG A C 1
ATOM 721 O O . ARG A 1 91 ? -12.517 -6.394 0.019 1.00 75.50 91 ARG A O 1
ATOM 728 N N . LEU A 1 92 ? -14.631 -6.143 -0.651 1.00 65.31 92 LEU A N 1
ATOM 729 C CA . LEU A 1 92 ? -14.482 -7.008 -1.834 1.00 65.31 92 LEU A CA 1
ATOM 730 C C . LEU A 1 92 ? -13.542 -6.404 -2.902 1.00 65.31 92 LEU A C 1
ATOM 732 O O . LEU A 1 92 ? -12.937 -7.150 -3.672 1.00 65.31 92 LEU A O 1
ATOM 736 N N . ASP A 1 93 ? -13.368 -5.077 -2.906 1.00 68.06 93 ASP A N 1
ATOM 737 C CA . ASP A 1 93 ? -12.572 -4.316 -3.882 1.00 68.06 93 ASP A CA 1
ATOM 738 C C . ASP A 1 93 ? -11.232 -3.809 -3.307 1.00 68.06 93 ASP A C 1
ATOM 740 O O . ASP A 1 93 ? -10.916 -2.619 -3.309 1.00 68.06 93 ASP A O 1
ATOM 744 N N . VAL A 1 94 ? -10.419 -4.711 -2.746 1.00 69.19 94 VAL A N 1
ATOM 745 C CA . VAL A 1 94 ? -9.055 -4.339 -2.333 1.00 69.19 94 VAL A CA 1
ATOM 746 C C . VAL A 1 94 ? -8.176 -4.194 -3.567 1.00 69.19 94 VAL A C 1
ATOM 748 O O . VAL A 1 94 ? -7.842 -5.186 -4.226 1.00 69.19 94 VAL A O 1
ATOM 751 N N . SER A 1 95 ? -7.740 -2.960 -3.827 1.00 73.31 95 SER A N 1
ATOM 752 C CA . SER A 1 95 ? -6.745 -2.662 -4.855 1.00 73.31 95 SER A CA 1
ATOM 753 C C . SER A 1 95 ? -5.501 -3.537 -4.686 1.00 73.31 95 SER A C 1
ATOM 755 O O . SER A 1 95 ? -4.958 -3.716 -3.592 1.00 73.31 95 SER A O 1
ATOM 757 N N . ARG A 1 96 ? -5.058 -4.125 -5.795 1.00 84.88 96 ARG A N 1
ATOM 758 C CA . ARG A 1 96 ? -3.941 -5.068 -5.827 1.00 84.88 96 ARG A CA 1
ATOM 759 C C . ARG A 1 96 ? -2.679 -4.384 -6.315 1.00 84.88 96 ARG A C 1
ATOM 761 O O . ARG A 1 96 ? -2.712 -3.450 -7.105 1.00 84.88 96 ARG A O 1
ATOM 768 N N . TYR A 1 97 ? -1.549 -4.935 -5.901 1.00 87.31 97 TYR A N 1
ATOM 769 C CA . TYR A 1 97 ? -0.210 -4.509 -6.275 1.00 87.31 97 TYR A CA 1
ATOM 770 C C . TYR A 1 97 ? 0.364 -5.504 -7.293 1.00 87.31 97 TYR A C 1
ATOM 772 O O . TYR A 1 97 ? 0.944 -6.524 -6.903 1.00 87.31 97 TYR A O 1
ATOM 780 N N . PRO A 1 98 ? 0.166 -5.280 -8.605 1.00 83.56 98 PRO A N 1
ATOM 781 C CA . PRO A 1 98 ? 0.635 -6.199 -9.628 1.00 83.56 98 PRO A CA 1
ATOM 782 C C . PRO A 1 98 ? 2.149 -6.101 -9.830 1.00 83.56 98 PRO A C 1
ATOM 784 O O . PRO A 1 98 ? 2.721 -5.014 -9.909 1.00 83.56 98 PRO A O 1
ATOM 787 N N . CYS A 1 99 ? 2.796 -7.251 -10.010 1.00 82.56 99 CYS A N 1
ATOM 788 C CA . CYS A 1 99 ? 4.190 -7.303 -10.426 1.00 82.56 99 CYS A CA 1
ATOM 789 C C . CYS A 1 99 ? 4.323 -6.969 -11.912 1.00 82.56 99 CYS A C 1
ATOM 791 O O . CYS A 1 99 ? 3.662 -7.562 -12.765 1.00 82.56 99 CYS A O 1
ATOM 793 N N . GLN A 1 100 ? 5.228 -6.044 -12.237 1.00 80.88 100 GLN A N 1
ATOM 794 C CA . GLN A 1 100 ? 5.507 -5.630 -13.612 1.00 80.88 100 GLN A CA 1
ATOM 795 C C . GLN A 1 100 ? 6.537 -6.544 -14.314 1.00 80.88 100 GLN A C 1
ATOM 797 O O . GLN A 1 100 ? 6.764 -6.454 -15.525 1.00 80.88 100 GLN A O 1
ATOM 802 N N . TYR A 1 101 ? 7.142 -7.488 -13.603 1.00 75.12 101 TYR A N 1
ATOM 803 C CA . TYR A 1 101 ? 8.285 -8.259 -14.101 1.00 75.12 101 TYR A CA 1
ATOM 804 C C . TYR A 1 101 ? 7.950 -9.727 -14.387 1.00 75.12 101 TYR A C 1
ATOM 806 O O . TYR A 1 101 ? 8.521 -10.306 -15.307 1.00 75.12 101 TYR A O 1
ATOM 814 N N . CYS A 1 102 ? 6.906 -10.281 -13.769 1.00 76.62 102 CYS A N 1
ATOM 815 C CA . CYS A 1 102 ? 6.380 -11.609 -14.092 1.00 76.62 102 CYS A CA 1
ATOM 816 C C . CYS A 1 102 ? 4.975 -11.536 -14.715 1.00 76.62 102 CYS A C 1
ATOM 818 O O . CYS A 1 102 ? 4.346 -10.480 -14.725 1.00 76.62 102 CYS A O 1
ATOM 820 N N . SER A 1 103 ? 4.505 -12.635 -15.312 1.00 80.31 103 SER A N 1
ATOM 821 C CA . SER A 1 103 ? 3.119 -12.797 -15.789 1.00 80.31 103 SER A CA 1
ATOM 822 C C . SER A 1 103 ? 2.189 -13.327 -14.693 1.00 80.31 103 SER A C 1
ATOM 824 O O . SER A 1 103 ? 0.998 -13.033 -14.703 1.00 80.31 103 SER A O 1
ATOM 826 N N . ARG A 1 104 ? 2.743 -14.066 -13.723 1.00 80.62 104 ARG A N 1
ATOM 827 C CA . ARG A 1 104 ? 1.998 -14.751 -12.659 1.00 80.62 104 ARG A CA 1
ATOM 828 C C . ARG A 1 104 ? 1.236 -13.800 -11.735 1.00 80.62 104 ARG A C 1
ATOM 830 O O . ARG A 1 104 ? 0.108 -14.098 -11.371 1.00 80.62 104 ARG A O 1
ATOM 837 N N . TYR A 1 105 ? 1.831 -12.660 -11.385 1.00 84.62 105 TYR A N 1
ATOM 838 C CA . TYR A 1 105 ? 1.262 -11.705 -10.426 1.00 84.62 105 TYR A CA 1
ATOM 839 C C . TYR A 1 105 ? 0.804 -10.398 -11.095 1.00 84.62 105 TYR A C 1
ATOM 841 O O . TYR A 1 105 ? 0.961 -9.314 -10.538 1.00 84.62 105 TYR A O 1
ATOM 849 N N . ARG A 1 106 ? 0.274 -10.481 -12.323 1.00 83.88 106 ARG A N 1
ATOM 850 C CA . ARG A 1 106 ? -0.205 -9.332 -13.115 1.00 83.88 106 ARG A CA 1
ATOM 851 C C . ARG A 1 106 ? -1.688 -9.039 -12.891 1.00 83.88 106 ARG A C 1
ATOM 853 O O . ARG A 1 106 ? -2.477 -9.956 -12.690 1.00 83.88 106 ARG A O 1
ATOM 860 N N . GLY A 1 107 ? -2.064 -7.762 -13.006 1.00 81.50 107 GLY A N 1
ATOM 861 C CA . GLY A 1 107 ? -3.457 -7.306 -12.931 1.00 81.50 107 GLY A CA 1
ATOM 862 C C . GLY A 1 107 ? -4.165 -7.809 -11.672 1.00 81.50 107 GLY A C 1
ATOM 863 O O . GLY A 1 107 ? -3.678 -7.612 -10.559 1.00 81.50 107 GLY A O 1
ATOM 864 N N . VAL A 1 108 ? -5.276 -8.523 -11.865 1.00 82.00 108 VAL A N 1
ATOM 865 C CA . VAL A 1 108 ? -6.094 -9.117 -10.791 1.00 82.00 108 VAL A CA 1
ATOM 866 C C . VAL A 1 108 ? -5.362 -10.178 -9.959 1.00 82.00 108 VAL A C 1
ATOM 868 O O . VAL A 1 108 ? -5.766 -10.464 -8.837 1.00 82.00 108 VAL A O 1
ATOM 871 N N . ASN A 1 109 ? -4.248 -10.722 -10.457 1.00 84.81 109 ASN A N 1
ATOM 872 C CA . ASN A 1 109 ? -3.399 -11.658 -9.714 1.00 84.81 109 ASN A CA 1
ATOM 873 C C . ASN A 1 109 ? -2.314 -10.948 -8.890 1.00 84.81 109 ASN A C 1
ATOM 875 O O . ASN A 1 109 ? -1.420 -11.597 -8.349 1.00 84.81 109 ASN A O 1
ATOM 879 N N . GLY A 1 110 ? -2.361 -9.616 -8.805 1.00 86.50 110 GLY A N 1
ATOM 880 C CA . GLY A 1 110 ? -1.441 -8.834 -7.993 1.00 86.50 110 GLY A CA 1
ATOM 881 C C . GLY A 1 110 ? -1.515 -9.167 -6.502 1.00 86.50 110 GLY A C 1
ATOM 882 O O . GLY A 1 110 ? -2.508 -9.702 -5.992 1.00 86.50 110 GLY A O 1
ATOM 883 N N . PHE A 1 111 ? -0.442 -8.815 -5.798 1.00 88.56 111 PHE A N 1
ATOM 884 C CA . PHE A 1 111 ? -0.336 -8.984 -4.356 1.00 88.56 111 PHE A CA 1
ATOM 885 C C . PHE A 1 111 ? -1.362 -8.106 -3.648 1.00 88.56 111 PHE A C 1
ATOM 887 O O . PHE A 1 111 ? -1.607 -6.977 -4.053 1.00 88.56 111 PHE A O 1
ATOM 894 N N . LYS A 1 112 ? -1.920 -8.582 -2.535 1.00 84.81 112 LYS A N 1
ATOM 895 C CA . LYS A 1 112 ? -2.820 -7.761 -1.707 1.00 84.81 112 LYS A CA 1
ATOM 896 C C . LYS A 1 112 ? -2.086 -6.645 -0.949 1.00 84.81 112 LYS A C 1
ATOM 898 O O . LYS A 1 112 ? -2.724 -5.772 -0.382 1.00 84.81 112 LYS A O 1
ATOM 903 N N . ARG A 1 113 ? -0.749 -6.693 -0.888 1.00 84.81 113 ARG A N 1
ATOM 904 C CA . ARG A 1 113 ? 0.084 -5.748 -0.133 1.00 84.81 113 ARG A CA 1
ATOM 905 C C . ARG A 1 113 ? 1.324 -5.327 -0.915 1.00 84.81 113 ARG A C 1
ATOM 907 O O . ARG A 1 113 ? 1.958 -6.165 -1.562 1.00 84.81 113 ARG A O 1
ATOM 914 N N . LYS A 1 114 ? 1.705 -4.053 -0.778 1.00 84.62 114 LYS A N 1
ATOM 915 C CA . LYS A 1 114 ? 2.891 -3.479 -1.427 1.00 84.62 114 LYS A CA 1
ATOM 916 C C . LYS A 1 114 ? 4.186 -4.125 -0.944 1.00 84.62 114 LYS A C 1
ATOM 918 O O . LYS A 1 114 ? 5.030 -4.441 -1.766 1.00 84.62 114 LYS A O 1
ATOM 923 N N . ASP A 1 115 ? 4.337 -4.381 0.352 1.00 85.88 115 ASP A N 1
ATOM 924 C CA . ASP A 1 115 ? 5.560 -4.978 0.902 1.00 85.88 115 ASP A CA 1
ATOM 925 C C . ASP A 1 115 ? 5.790 -6.415 0.411 1.00 85.88 115 ASP A C 1
ATOM 927 O O . ASP A 1 115 ? 6.928 -6.803 0.161 1.00 85.88 115 ASP A O 1
ATOM 931 N N . HIS A 1 116 ? 4.720 -7.181 0.176 1.00 89.81 116 HIS A N 1
ATOM 932 C CA . HIS A 1 116 ? 4.824 -8.498 -0.456 1.00 89.81 116 HIS A CA 1
ATOM 933 C C . HIS A 1 116 ? 5.226 -8.408 -1.926 1.00 89.81 116 HIS A C 1
ATOM 935 O O . HIS A 1 116 ? 6.063 -9.193 -2.366 1.00 89.81 116 HIS A O 1
ATOM 941 N N . LEU A 1 117 ? 4.689 -7.435 -2.673 1.00 89.50 117 LEU A N 1
ATOM 942 C CA . LEU A 1 117 ? 5.175 -7.152 -4.023 1.00 89.50 117 LEU A CA 1
ATOM 943 C C . LEU A 1 117 ? 6.660 -6.774 -3.986 1.00 89.50 117 LEU A C 1
ATOM 945 O O . LEU A 1 117 ? 7.447 -7.309 -4.758 1.00 89.50 117 LEU A O 1
ATOM 949 N N . THR A 1 118 ? 7.050 -5.883 -3.081 1.00 85.94 118 THR A N 1
ATOM 950 C CA . THR A 1 118 ? 8.429 -5.433 -2.922 1.00 85.94 118 THR A CA 1
ATOM 951 C C . THR A 1 118 ? 9.372 -6.587 -2.609 1.00 85.94 118 THR A C 1
ATOM 953 O O . THR A 1 118 ? 10.399 -6.728 -3.264 1.00 85.94 118 THR A O 1
ATOM 956 N N . GLN A 1 119 ? 9.018 -7.441 -1.651 1.00 86.56 119 GLN A N 1
ATOM 957 C CA . GLN A 1 119 ? 9.798 -8.628 -1.314 1.00 86.56 119 GLN A CA 1
ATOM 958 C C . GLN A 1 119 ? 9.870 -9.601 -2.493 1.00 86.56 119 GLN A C 1
ATOM 960 O O . GLN A 1 119 ? 10.938 -10.130 -2.784 1.00 86.56 119 GLN A O 1
ATOM 965 N N . HIS A 1 120 ? 8.758 -9.814 -3.201 1.00 87.62 120 HIS A N 1
ATOM 966 C CA . HIS A 1 120 ? 8.740 -10.644 -4.399 1.00 87.62 120 HIS A CA 1
ATOM 967 C C . HIS A 1 120 ? 9.691 -10.101 -5.466 1.00 87.62 120 HIS A C 1
ATOM 969 O O . HIS A 1 120 ? 10.507 -10.843 -5.996 1.00 87.62 120 HIS A O 1
ATOM 975 N N . VAL A 1 121 ? 9.620 -8.807 -5.764 1.00 85.44 121 VAL A N 1
ATOM 976 C CA . VAL A 1 121 ? 10.469 -8.189 -6.781 1.00 85.44 121 VAL A CA 1
ATOM 977 C C . VAL A 1 121 ? 11.936 -8.210 -6.367 1.00 85.44 121 VAL A C 1
ATOM 979 O O . VAL A 1 121 ? 12.793 -8.537 -7.181 1.00 85.44 121 VAL A O 1
ATOM 982 N N . ARG A 1 122 ? 12.230 -7.945 -5.096 1.00 82.56 122 ARG A N 1
ATOM 983 C CA . ARG A 1 122 ? 13.595 -8.008 -4.581 1.00 82.56 122 ARG A CA 1
ATOM 984 C C . ARG A 1 122 ? 14.177 -9.416 -4.679 1.00 82.56 122 ARG A C 1
ATOM 986 O O . ARG A 1 122 ? 15.300 -9.563 -5.128 1.00 82.56 122 ARG A O 1
ATOM 993 N N . ASN A 1 123 ? 13.413 -10.433 -4.287 1.00 81.25 123 ASN A N 1
ATOM 994 C CA . ASN A 1 123 ? 13.934 -11.792 -4.142 1.00 81.25 123 ASN A CA 1
ATOM 995 C C . ASN A 1 123 ? 13.870 -12.619 -5.433 1.00 81.25 123 ASN A C 1
ATOM 997 O O . ASN A 1 123 ? 14.662 -13.535 -5.587 1.00 81.25 123 ASN A O 1
ATOM 1001 N N . TYR A 1 124 ? 12.906 -12.347 -6.319 1.00 81.12 124 TYR A N 1
ATOM 1002 C CA . TYR A 1 124 ? 12.693 -13.117 -7.555 1.00 81.12 124 TYR A CA 1
ATOM 1003 C C . TYR A 1 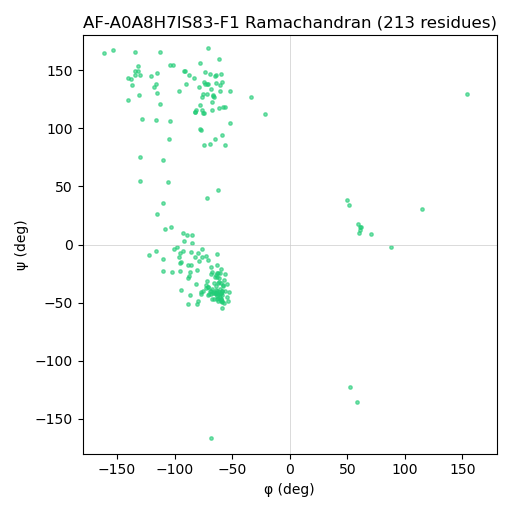124 ? 13.058 -12.346 -8.826 1.00 81.12 124 TYR A C 1
ATOM 1005 O O . TYR A 1 124 ? 13.063 -12.919 -9.914 1.00 81.12 124 TYR A O 1
ATOM 1013 N N . HIS A 1 125 ? 13.272 -11.033 -8.728 1.00 80.62 125 HIS A N 1
ATOM 1014 C CA . HIS A 1 125 ? 13.701 -10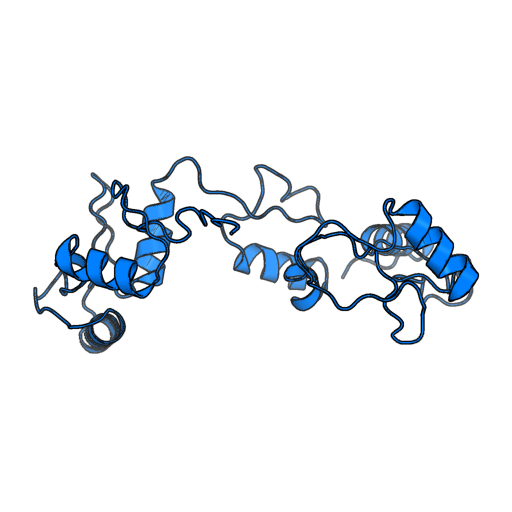.218 -9.864 1.00 80.62 125 HIS A CA 1
ATOM 1015 C C . HIS A 1 125 ? 15.016 -9.477 -9.609 1.00 80.62 125 HIS A C 1
ATOM 1017 O O . HIS A 1 125 ? 15.542 -8.915 -10.565 1.00 80.62 125 HIS A O 1
ATOM 1023 N N . HIS A 1 126 ? 15.539 -9.484 -8.372 1.00 74.31 126 HIS A N 1
ATOM 1024 C CA . HIS A 1 126 ? 16.764 -8.778 -7.946 1.00 74.31 126 HIS A CA 1
ATOM 1025 C C . HIS A 1 126 ? 16.777 -7.299 -8.314 1.00 74.31 126 HIS A C 1
ATOM 1027 O O . HIS A 1 126 ? 17.811 -6.709 -8.608 1.00 74.31 126 HIS A O 1
ATOM 1033 N N . ILE A 1 127 ? 15.590 -6.699 -8.290 1.00 72.44 127 ILE A N 1
ATOM 1034 C CA . ILE A 1 127 ? 15.370 -5.281 -8.565 1.00 72.44 127 ILE A CA 1
ATOM 1035 C C . ILE A 1 127 ? 15.321 -4.543 -7.228 1.00 72.44 127 ILE A C 1
ATOM 1037 O O . ILE A 1 127 ? 14.649 -4.974 -6.281 1.00 72.44 127 ILE A O 1
ATOM 1041 N N . GLY A 1 128 ? 16.059 -3.437 -7.147 1.00 63.66 128 GLY A N 1
ATOM 1042 C CA . GLY A 1 128 ? 16.166 -2.626 -5.940 1.00 63.66 128 GLY A CA 1
ATOM 1043 C C . GLY A 1 128 ? 14.826 -2.000 -5.547 1.00 63.66 128 GLY A C 1
ATOM 1044 O O . GLY A 1 128 ? 14.012 -1.620 -6.385 1.00 63.66 128 GLY A O 1
ATOM 1045 N N . VAL A 1 129 ? 14.599 -1.859 -4.241 1.00 56.88 129 VAL A N 1
ATOM 1046 C CA . VAL A 1 129 ? 13.413 -1.199 -3.661 1.00 56.88 129 VAL A CA 1
ATOM 1047 C C . VAL A 1 129 ? 13.232 0.242 -4.141 1.00 56.88 129 VAL A C 1
ATOM 1049 O O . VAL A 1 129 ? 12.097 0.702 -4.285 1.00 56.88 129 VAL A O 1
ATOM 1052 N N . ASP A 1 130 ? 14.338 0.917 -4.444 1.00 56.06 130 ASP A N 1
ATOM 1053 C CA . ASP A 1 130 ? 14.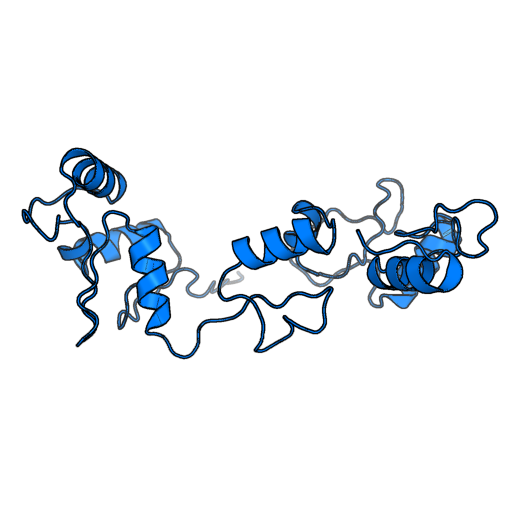354 2.296 -4.931 1.00 56.06 130 ASP A CA 1
ATOM 1054 C C . ASP A 1 130 ? 13.766 2.415 -6.352 1.00 56.06 130 ASP A C 1
ATOM 1056 O O . ASP A 1 130 ? 13.170 3.434 -6.698 1.00 56.06 130 ASP A O 1
ATOM 1060 N N . GLU A 1 131 ? 13.807 1.341 -7.150 1.00 52.97 131 GLU A N 1
ATOM 1061 C CA . GLU A 1 131 ? 13.211 1.279 -8.495 1.00 52.97 131 GLU A CA 1
ATOM 1062 C C . GLU A 1 131 ? 11.703 0.964 -8.481 1.00 52.97 131 GLU A C 1
ATOM 1064 O O . GLU A 1 131 ? 11.035 1.092 -9.504 1.00 52.97 131 GLU A O 1
ATOM 1069 N N . LEU A 1 132 ? 11.139 0.566 -7.332 1.00 50.62 132 LEU A N 1
ATOM 1070 C CA . LEU A 1 132 ? 9.698 0.315 -7.149 1.00 50.62 132 LEU A CA 1
ATOM 1071 C C . LEU A 1 132 ? 8.936 1.517 -6.586 1.00 50.62 132 LEU A C 1
ATOM 1073 O O . LEU A 1 132 ? 7.710 1.579 -6.700 1.00 50.62 132 LEU A O 1
ATOM 1077 N N . SER A 1 133 ? 9.648 2.423 -5.908 1.00 47.09 133 SER A N 1
ATOM 1078 C CA . SER A 1 133 ? 9.115 3.703 -5.427 1.00 47.09 133 SER A CA 1
ATOM 1079 C C . SER A 1 133 ? 9.241 4.812 -6.462 1.00 47.09 133 SER A C 1
ATOM 1081 O O . SER A 1 133 ? 8.541 5.819 -6.348 1.00 47.09 133 SER A O 1
ATOM 1083 N N . ARG A 1 134 ? 10.096 4.624 -7.473 1.00 48.97 134 ARG A N 1
ATOM 1084 C CA . ARG A 1 134 ? 9.941 5.312 -8.744 1.00 48.97 134 ARG A CA 1
ATOM 1085 C C . ARG A 1 134 ? 8.650 4.807 -9.349 1.00 48.97 134 ARG A C 1
ATOM 1087 O O . ARG A 1 134 ? 8.602 3.768 -10.006 1.00 48.97 134 ARG A O 1
ATOM 1094 N N . ASP A 1 135 ? 7.584 5.524 -9.020 1.00 40.91 135 ASP A N 1
ATOM 1095 C 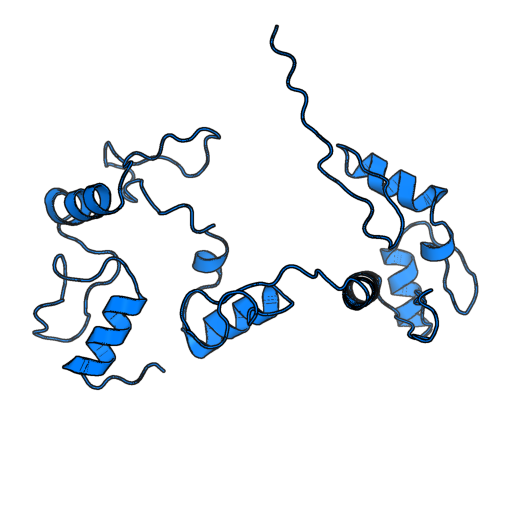CA . ASP A 1 135 ? 6.388 5.563 -9.829 1.00 40.91 135 ASP A CA 1
ATOM 1096 C C . ASP A 1 135 ? 6.834 5.447 -11.285 1.00 40.91 135 ASP A C 1
ATOM 1098 O O . ASP A 1 135 ? 7.755 6.141 -11.723 1.00 40.91 135 ASP A O 1
ATOM 1102 N N . ASN A 1 136 ? 6.266 4.492 -12.012 1.00 45.53 136 ASN A N 1
ATOM 1103 C CA . ASN A 1 136 ? 6.608 4.234 -13.406 1.00 45.53 136 ASN A CA 1
ATOM 1104 C C . ASN A 1 136 ? 6.048 5.364 -14.291 1.00 45.53 136 ASN A C 1
ATOM 1106 O O . ASN A 1 136 ? 5.533 5.144 -15.389 1.00 45.53 136 ASN A O 1
ATOM 1110 N N . THR A 1 137 ? 6.141 6.601 -13.811 1.00 48.19 137 THR A N 1
ATOM 1111 C CA . THR A 1 137 ? 6.387 7.793 -14.588 1.00 48.19 137 THR A CA 1
ATOM 1112 C C . THR A 1 137 ? 7.685 7.535 -15.329 1.00 48.19 137 THR A C 1
ATOM 1114 O O . THR A 1 137 ? 8.784 7.782 -14.843 1.00 48.19 137 THR A O 1
ATOM 1117 N N . ARG A 1 138 ? 7.522 6.885 -16.487 1.00 55.88 138 ARG A N 1
ATOM 1118 C CA . ARG A 1 138 ? 8.521 6.665 -17.529 1.00 55.88 138 ARG A CA 1
ATOM 1119 C C . ARG A 1 138 ? 9.618 7.714 -17.374 1.00 55.88 138 ARG A C 1
ATOM 1121 O O . ARG A 1 138 ? 9.318 8.887 -17.579 1.00 55.88 138 ARG A O 1
ATOM 1128 N N . GLN A 1 139 ? 10.830 7.307 -16.999 1.00 57.47 139 GLN A N 1
ATOM 1129 C CA . GLN A 1 139 ? 11.976 8.207 -16.956 1.00 57.47 139 GLN A CA 1
ATOM 1130 C C . GLN A 1 139 ? 12.149 8.747 -18.381 1.00 57.47 139 GLN A C 1
ATOM 1132 O O . GLN A 1 139 ? 12.612 8.073 -19.295 1.00 57.47 139 GLN A O 1
ATOM 1137 N N . ARG A 1 140 ? 11.551 9.912 -18.606 1.00 66.19 140 ARG A N 1
ATOM 1138 C CA . ARG A 1 140 ? 11.412 10.602 -19.891 1.00 66.19 140 ARG A CA 1
ATOM 1139 C C . ARG A 1 140 ? 12.183 11.912 -19.830 1.00 66.19 140 ARG A C 1
ATOM 1141 O O . ARG A 1 140 ? 11.864 12.857 -20.539 1.00 66.19 140 ARG A O 1
ATOM 1148 N N . SER A 1 141 ? 13.193 11.936 -18.978 1.00 72.12 141 SER A N 1
ATOM 1149 C CA . SER A 1 141 ? 14.162 13.004 -18.837 1.00 72.12 141 SER A CA 1
ATOM 1150 C C . SER A 1 141 ? 15.530 12.345 -18.769 1.00 72.12 141 SER A C 1
ATOM 1152 O O . SER A 1 141 ? 15.665 11.222 -18.268 1.00 72.12 141 SER A O 1
ATOM 1154 N N . CYS A 1 142 ? 16.532 13.013 -19.324 1.00 80.06 142 CYS A N 1
ATOM 1155 C CA . CYS A 1 142 ? 17.900 12.525 -19.281 1.00 80.06 142 CYS A CA 1
ATOM 1156 C C . CYS A 1 142 ? 18.390 12.473 -17.817 1.00 80.06 142 CYS A C 1
ATOM 1158 O O . CYS A 1 142 ? 18.080 13.395 -17.065 1.00 80.06 142 CYS A O 1
ATOM 1160 N N . PRO A 1 143 ? 19.125 11.431 -17.375 1.00 74.44 143 PRO A N 1
ATOM 1161 C CA . PRO A 1 143 ? 19.661 11.351 -16.011 1.00 74.44 143 PRO A CA 1
ATOM 1162 C C . PRO A 1 143 ? 20.930 12.197 -15.784 1.00 74.44 143 PRO A C 1
ATOM 1164 O O . PRO A 1 143 ? 21.301 12.440 -14.635 1.00 74.44 143 PRO A O 1
ATOM 1167 N N . HIS A 1 144 ? 21.586 12.667 -16.850 1.00 80.06 144 HIS A N 1
ATOM 1168 C CA . HIS A 1 144 ? 22.844 13.421 -16.777 1.00 80.06 144 HIS A CA 1
ATOM 1169 C C . HIS A 1 144 ? 22.608 14.894 -16.470 1.00 80.06 144 HIS A C 1
ATOM 1171 O O . HIS A 1 144 ? 22.077 15.598 -17.315 1.00 80.06 144 HIS A O 1
ATOM 1177 N N . ARG A 1 145 ? 23.052 15.373 -15.302 1.00 77.44 145 ARG A N 1
ATOM 1178 C CA . ARG A 1 145 ? 22.826 16.754 -14.815 1.00 77.44 145 ARG A CA 1
ATOM 1179 C C . ARG A 1 145 ? 23.321 17.853 -15.757 1.00 77.44 145 ARG A C 1
ATOM 1181 O O . ARG A 1 145 ? 22.779 18.951 -15.739 1.00 77.44 145 ARG A O 1
ATOM 1188 N N . ASP A 1 146 ? 24.310 17.530 -16.582 1.00 80.44 146 ASP A N 1
ATOM 1189 C CA . ASP A 1 146 ? 24.913 18.452 -17.547 1.00 80.44 146 ASP A CA 1
ATOM 1190 C C . ASP A 1 146 ? 24.237 18.394 -18.932 1.00 80.44 146 ASP A C 1
ATOM 1192 O O . ASP A 1 146 ? 24.674 19.052 -19.875 1.00 80.44 146 ASP A O 1
ATOM 1196 N N . CYS A 1 147 ? 23.179 17.592 -19.086 1.00 82.19 147 CYS A N 1
ATOM 1197 C CA . CYS A 1 147 ? 22.417 17.477 -20.324 1.00 82.19 147 CYS A CA 1
ATOM 1198 C C . CYS A 1 147 ? 21.261 18.485 -20.357 1.00 82.19 147 CYS A C 1
ATOM 1200 O O . CYS A 1 147 ? 20.534 18.638 -19.382 1.00 82.19 147 CYS A O 1
ATOM 1202 N N . SER A 1 148 ? 21.028 19.130 -21.504 1.00 77.31 148 SER A N 1
ATOM 1203 C CA . SER A 1 148 ? 19.926 20.092 -21.681 1.00 77.31 148 SER A CA 1
ATOM 1204 C C . SER A 1 148 ? 18.536 19.475 -21.503 1.00 77.31 148 SER A C 1
ATOM 1206 O O . SER A 1 148 ? 17.588 20.178 -21.176 1.00 77.31 148 SER A O 1
ATOM 1208 N N . GLU A 1 149 ? 18.426 18.161 -21.711 1.00 76.44 149 GLU A N 1
ATOM 1209 C CA . GLU A 1 149 ? 17.197 17.372 -21.549 1.00 76.44 149 GLU A CA 1
ATOM 1210 C C . GLU A 1 149 ? 17.079 16.764 -20.137 1.00 76.44 149 GLU A C 1
ATOM 1212 O O . GLU A 1 149 ? 16.249 15.882 -19.881 1.00 76.44 149 GLU A O 1
ATOM 1217 N N . TRP A 1 150 ? 17.958 17.178 -19.221 1.00 76.00 150 TRP A N 1
ATOM 1218 C CA . TRP A 1 150 ? 17.880 16.841 -17.809 1.00 76.00 150 TRP A CA 1
ATOM 1219 C C . TRP A 1 150 ? 16.844 17.713 -17.118 1.00 76.00 150 TRP A C 1
ATOM 1221 O O . TRP A 1 150 ? 16.803 18.927 -17.296 1.00 76.00 150 TRP A O 1
ATOM 1231 N N . SER A 1 151 ? 16.025 17.086 -16.281 1.00 65.12 151 SER A N 1
ATOM 1232 C CA . SER A 1 151 ? 15.091 17.796 -15.418 1.00 65.12 151 SER A CA 1
ATOM 1233 C C . SER A 1 151 ? 15.118 17.167 -14.032 1.00 65.12 151 SER A C 1
ATOM 1235 O O . SER A 1 151 ? 15.094 15.935 -13.936 1.00 65.12 151 SER A O 1
ATOM 1237 N N . PRO A 1 152 ? 15.121 17.969 -12.954 1.00 60.19 152 PRO A N 1
ATOM 1238 C CA . PRO A 1 152 ? 14.909 17.448 -11.615 1.00 60.19 152 PRO A CA 1
ATOM 1239 C C . PRO A 1 152 ? 13.522 16.793 -11.535 1.00 60.19 152 PRO A C 1
ATOM 1241 O O . PRO A 1 152 ? 12.528 17.347 -12.010 1.00 60.19 152 PRO A O 1
ATOM 1244 N N . GLU A 1 153 ? 13.468 15.579 -10.983 1.00 54.41 153 GLU A N 1
ATOM 1245 C CA . GLU A 1 153 ? 12.228 14.826 -10.778 1.00 54.41 153 GLU A CA 1
ATOM 1246 C C . GLU A 1 153 ? 11.264 15.662 -9.900 1.00 54.41 153 GLU A C 1
ATOM 1248 O O . GLU A 1 153 ? 11.587 15.961 -8.752 1.00 54.41 153 GLU A O 1
ATOM 1253 N N . GLY A 1 154 ? 10.081 16.037 -10.418 1.00 52.41 154 GLY A N 1
ATOM 1254 C CA . GLY A 1 154 ? 8.947 16.436 -9.567 1.00 52.41 154 GLY A CA 1
ATOM 1255 C C . GLY A 1 154 ? 8.422 17.880 -9.604 1.00 52.41 154 GLY A C 1
ATOM 1256 O O . GLY A 1 154 ? 7.861 18.320 -8.601 1.00 52.41 154 GLY A O 1
ATOM 1257 N N . THR A 1 155 ? 8.491 18.623 -10.714 1.00 43.31 155 THR A N 1
ATOM 1258 C CA . THR A 1 155 ? 7.579 19.776 -10.881 1.00 43.31 155 THR A CA 1
ATOM 1259 C C . THR A 1 155 ? 6.224 19.281 -11.382 1.00 43.31 155 THR A C 1
ATOM 1261 O O . THR A 1 155 ? 6.135 18.733 -12.476 1.00 43.31 155 THR A O 1
ATOM 1264 N N . ASN A 1 156 ? 5.176 19.449 -10.571 1.00 47.47 156 ASN A N 1
ATOM 1265 C CA . ASN A 1 156 ? 3.785 19.166 -10.935 1.00 47.47 156 ASN A CA 1
ATOM 1266 C C . ASN A 1 156 ? 3.411 19.865 -12.254 1.00 47.47 156 ASN A C 1
ATOM 1268 O O . ASN A 1 156 ? 3.201 21.076 -12.285 1.00 47.47 156 ASN A O 1
ATOM 1272 N N . GLY A 1 157 ? 3.340 19.088 -13.332 1.00 44.28 157 GLY A N 1
ATOM 1273 C CA . GLY A 1 157 ? 2.983 19.526 -14.676 1.00 44.28 157 GLY A CA 1
ATOM 1274 C C . GLY A 1 157 ? 3.606 18.584 -15.700 1.00 44.28 157 GLY A C 1
ATOM 1275 O O . GLY A 1 157 ? 4.792 18.290 -15.620 1.00 44.28 157 GLY A O 1
ATOM 1276 N N . ASP A 1 158 ? 2.804 18.084 -16.637 1.00 49.56 158 ASP A N 1
ATOM 1277 C CA . ASP A 1 158 ? 3.118 17.076 -17.661 1.00 49.56 158 ASP A CA 1
ATOM 1278 C C . ASP A 1 158 ? 4.217 17.463 -18.684 1.00 49.56 158 ASP A C 1
ATOM 1280 O O . ASP A 1 158 ? 4.064 17.269 -19.889 1.00 49.56 158 ASP A O 1
ATOM 1284 N N . GLN A 1 159 ? 5.358 17.987 -18.242 1.00 55.03 159 GLN A N 1
ATOM 1285 C CA . GLN A 1 159 ? 6.501 18.339 -19.081 1.00 55.03 159 GLN A CA 1
ATOM 1286 C C . GLN A 1 159 ? 7.659 17.386 -18.805 1.00 55.03 159 GLN A C 1
ATOM 1288 O O . GLN A 1 159 ? 8.666 17.721 -18.192 1.00 55.03 159 GLN A O 1
ATOM 1293 N N . HIS A 1 160 ? 7.506 16.153 -19.276 1.00 61.50 160 HIS A N 1
ATOM 1294 C CA . HIS A 1 160 ? 8.668 15.298 -19.471 1.00 61.50 160 HIS A CA 1
ATOM 1295 C C . HIS A 1 160 ? 9.447 15.795 -20.697 1.00 61.50 160 HIS A C 1
ATOM 1297 O O . HIS A 1 160 ? 8.815 16.078 -21.718 1.00 61.50 160 HIS A O 1
ATOM 1303 N N . ALA A 1 161 ? 10.783 15.841 -20.630 1.00 72.56 161 ALA A N 1
ATOM 1304 C CA . ALA A 1 161 ? 11.640 16.267 -21.748 1.00 72.56 161 ALA A CA 1
ATOM 1305 C C . ALA A 1 161 ? 11.358 15.463 -23.036 1.00 72.56 161 ALA A C 1
ATOM 1307 O O . ALA A 1 161 ? 11.345 15.994 -24.143 1.00 72.56 161 ALA A O 1
ATOM 1308 N N . PHE A 1 162 ? 11.004 14.183 -22.884 1.00 73.75 162 PHE A N 1
ATOM 1309 C CA . PHE A 1 162 ? 10.586 13.311 -23.976 1.00 73.75 162 PHE A CA 1
ATOM 1310 C C . PHE A 1 162 ? 9.107 12.919 -23.867 1.00 73.75 162 PHE A C 1
ATOM 1312 O O . PHE A 1 162 ? 8.670 12.238 -22.937 1.00 73.75 162 PHE A O 1
ATOM 1319 N N . GLN A 1 163 ? 8.317 13.246 -24.891 1.00 69.69 163 GLN A N 1
ATOM 1320 C CA . GLN A 1 163 ? 6.909 12.836 -24.956 1.00 69.69 163 GLN A CA 1
ATOM 1321 C C . GLN A 1 163 ? 6.747 11.329 -25.225 1.00 69.69 163 GLN A C 1
ATOM 1323 O O . GLN A 1 163 ? 5.792 10.699 -24.749 1.00 69.69 163 GLN A O 1
ATOM 1328 N N . LYS A 1 164 ? 7.686 10.718 -25.961 1.00 76.62 164 LYS A N 1
ATOM 1329 C CA . LYS A 1 164 ? 7.684 9.286 -26.295 1.00 76.62 164 LYS A CA 1
ATOM 1330 C C . LYS A 1 164 ? 8.945 8.602 -25.778 1.00 76.62 164 LYS A C 1
ATOM 1332 O O . LYS A 1 164 ? 10.042 9.145 -25.826 1.00 76.62 164 LYS A O 1
ATOM 1337 N N . SER A 1 165 ? 8.798 7.346 -25.355 1.00 74.06 165 SER A N 1
ATOM 1338 C CA . SER A 1 165 ? 9.935 6.519 -24.928 1.00 74.06 165 SER A CA 1
ATOM 1339 C C . SER A 1 165 ? 10.922 6.239 -26.067 1.00 74.06 165 SER A C 1
ATOM 1341 O O . SER A 1 165 ? 12.098 6.034 -25.801 1.00 74.06 165 SER A O 1
ATOM 1343 N N . SER A 1 166 ? 10.473 6.254 -27.327 1.00 80.00 166 SER A N 1
ATOM 1344 C CA . SER A 1 166 ? 11.352 6.161 -28.502 1.00 80.00 166 SER A CA 1
ATOM 1345 C C . SER A 1 166 ? 12.356 7.305 -28.572 1.00 80.00 166 SER A C 1
ATOM 1347 O O . SER A 1 166 ? 13.504 7.085 -28.946 1.00 80.00 166 SER A O 1
ATOM 1349 N N . ASP A 1 167 ? 11.918 8.505 -28.198 1.00 84.56 167 ASP A N 1
ATOM 1350 C CA . ASP A 1 167 ? 12.687 9.735 -28.361 1.00 84.56 167 ASP A CA 1
ATOM 1351 C C . ASP A 1 167 ? 13.767 9.804 -27.279 1.00 84.56 167 ASP A C 1
ATOM 1353 O O . ASP A 1 167 ? 14.929 10.052 -27.586 1.00 84.56 167 ASP A O 1
ATOM 1357 N N . TYR A 1 168 ? 13.414 9.414 -26.049 1.00 83.56 168 TYR A N 1
ATOM 1358 C CA . TYR A 1 168 ? 14.371 9.175 -24.967 1.00 83.56 168 TYR A CA 1
ATOM 1359 C C . TYR A 1 168 ? 15.421 8.118 -25.346 1.00 83.56 168 TYR A C 1
ATOM 1361 O O . TYR A 1 168 ? 16.620 8.363 -25.254 1.00 83.56 168 TYR A O 1
ATOM 1369 N N . ILE A 1 169 ? 14.995 6.955 -25.850 1.00 84.12 169 ILE A N 1
ATOM 1370 C CA . ILE A 1 169 ? 15.921 5.887 -26.267 1.00 84.12 169 ILE A CA 1
ATOM 1371 C C . ILE A 1 169 ? 16.861 6.379 -27.377 1.00 84.12 169 ILE A C 1
ATOM 1373 O O . ILE A 1 169 ? 18.056 6.076 -27.373 1.00 84.12 169 ILE A O 1
ATOM 1377 N N . ALA A 1 170 ? 16.333 7.134 -28.344 1.00 87.62 170 ALA A N 1
ATOM 1378 C CA . ALA A 1 170 ? 17.131 7.715 -29.414 1.00 87.62 170 ALA A CA 1
ATOM 1379 C C . ALA A 1 170 ? 18.144 8.731 -28.871 1.00 87.62 170 ALA A C 1
ATOM 1381 O O . ALA A 1 170 ? 19.295 8.720 -29.308 1.00 87.62 170 ALA A O 1
ATOM 1382 N N . HIS A 1 171 ? 17.736 9.563 -27.912 1.00 88.19 171 HIS A N 1
ATOM 1383 C CA . HIS A 1 171 ? 18.603 10.507 -27.220 1.00 88.19 171 HIS A CA 1
ATOM 1384 C C . HIS A 1 171 ? 19.757 9.792 -26.505 1.00 88.19 171 HIS A C 1
ATOM 1386 O O . HIS A 1 171 ? 20.916 10.064 -26.813 1.00 88.19 171 HIS A O 1
ATOM 1392 N N . MET A 1 172 ? 19.465 8.810 -25.651 1.00 86.19 172 MET A N 1
ATOM 1393 C CA . MET A 1 172 ? 20.484 8.077 -24.887 1.00 86.19 172 MET A CA 1
ATOM 1394 C C . MET A 1 172 ? 21.512 7.387 -25.797 1.00 86.19 172 MET A C 1
ATOM 1396 O O . MET A 1 172 ? 22.719 7.469 -25.567 1.00 86.19 172 MET A O 1
ATOM 1400 N N . ARG A 1 173 ? 21.063 6.798 -26.914 1.00 88.75 173 ARG A N 1
ATOM 1401 C CA . ARG A 1 173 ? 21.964 6.161 -27.890 1.00 88.75 173 ARG A CA 1
ATOM 1402 C C . ARG A 1 173 ? 22.816 7.146 -28.687 1.00 88.75 173 ARG A C 1
ATOM 1404 O O . ARG A 1 173 ? 23.945 6.810 -29.034 1.00 88.75 173 ARG A O 1
ATOM 1411 N N . LYS A 1 174 ? 22.274 8.315 -29.043 1.00 88.69 174 LYS A N 1
ATOM 1412 C CA . LYS A 1 174 ? 22.955 9.290 -29.913 1.00 88.69 174 LYS A CA 1
ATOM 1413 C C . LYS A 1 174 ? 23.865 10.234 -29.133 1.00 88.69 174 LYS A C 1
ATOM 1415 O O . LYS A 1 174 ? 24.973 10.500 -29.587 1.00 88.69 174 LYS A O 1
ATOM 1420 N N . VAL A 1 175 ? 23.388 10.729 -27.994 1.00 89.12 175 VAL A N 1
ATOM 1421 C CA . VAL A 1 175 ? 24.059 11.756 -27.187 1.00 89.12 175 VAL A CA 1
ATOM 1422 C C . VAL A 1 175 ? 25.014 11.111 -26.190 1.00 89.12 175 VAL A C 1
ATOM 1424 O O . VAL A 1 175 ? 26.196 11.436 -26.181 1.00 89.12 175 VAL A O 1
ATOM 1427 N N . HIS A 1 176 ? 24.529 10.140 -25.416 1.00 86.62 176 HIS A N 1
ATOM 1428 C CA . HIS A 1 176 ? 25.307 9.518 -24.338 1.00 86.62 176 HIS A CA 1
ATOM 1429 C C . HIS A 1 176 ? 25.998 8.216 -24.754 1.00 86.62 176 HIS A C 1
ATOM 1431 O O . HIS A 1 176 ? 26.862 7.718 -24.040 1.00 86.62 176 HIS A O 1
ATOM 1437 N N . LYS A 1 177 ? 25.662 7.675 -25.936 1.00 87.75 177 LYS A N 1
ATOM 1438 C CA . LYS A 1 177 ? 26.176 6.388 -26.438 1.00 87.75 177 LYS A CA 1
ATOM 1439 C C . LYS A 1 177 ? 26.042 5.277 -25.397 1.00 87.75 177 LYS A C 1
ATOM 1441 O O . LYS A 1 177 ? 26.886 4.386 -25.305 1.00 87.75 177 LYS A O 1
ATOM 1446 N N . GLU A 1 178 ? 24.938 5.298 -24.669 1.00 83.81 178 GLU A N 1
ATOM 1447 C CA . GLU A 1 178 ? 24.665 4.354 -23.600 1.00 83.81 178 GLU A CA 1
ATOM 1448 C C . GLU A 1 178 ? 23.237 3.819 -23.694 1.00 83.81 178 GLU A C 1
ATOM 1450 O O . GLU A 1 178 ? 22.385 4.316 -24.437 1.00 83.81 178 GLU A O 1
ATOM 1455 N N . SER A 1 179 ? 23.005 2.753 -22.946 1.00 83.81 179 SER A N 1
ATOM 1456 C CA . SER A 1 179 ? 21.685 2.207 -22.676 1.00 83.81 179 SER A CA 1
ATOM 1457 C C . SER A 1 179 ? 21.600 1.896 -21.196 1.00 83.81 179 SER A C 1
ATOM 1459 O O . SER A 1 179 ? 22.611 1.484 -20.634 1.00 83.81 179 SER A O 1
ATOM 1461 N N . ASP A 1 180 ? 20.414 1.993 -20.608 1.00 80.94 180 ASP A N 1
ATOM 1462 C CA . ASP A 1 180 ? 20.222 1.779 -19.168 1.00 80.94 180 ASP A CA 1
ATOM 1463 C C . ASP A 1 180 ? 20.605 0.358 -18.718 1.00 80.94 180 ASP A C 1
ATOM 1465 O O . ASP A 1 180 ? 21.098 0.153 -17.614 1.00 80.94 180 ASP A O 1
ATOM 1469 N N . PHE A 1 181 ? 20.407 -0.636 -19.590 1.00 84.62 181 PHE A N 1
ATOM 1470 C CA . PHE A 1 181 ? 20.650 -2.049 -19.299 1.00 84.62 181 PHE A CA 1
ATOM 1471 C C . PHE A 1 181 ? 21.508 -2.697 -20.404 1.00 84.62 181 PHE A C 1
ATOM 1473 O O . PHE A 1 181 ? 20.987 -3.446 -21.246 1.00 84.62 181 PHE A O 1
ATOM 1480 N N . PRO A 1 182 ? 22.826 -2.420 -20.442 1.00 85.12 182 PRO A N 1
ATOM 1481 C CA . PRO A 1 182 ? 23.746 -3.052 -21.378 1.00 85.12 182 PRO A CA 1
ATOM 1482 C C . PRO A 1 182 ? 24.034 -4.503 -20.977 1.00 85.12 182 PRO A C 1
ATOM 1484 O O . PRO A 1 182 ? 24.058 -4.849 -19.795 1.00 85.12 182 PRO A O 1
ATOM 1487 N N . CYS A 1 183 ? 24.277 -5.376 -21.959 1.00 84.69 183 CYS A N 1
ATOM 1488 C CA . CYS A 1 183 ? 24.797 -6.705 -21.652 1.00 84.69 183 CYS A CA 1
ATOM 1489 C C . CYS A 1 183 ? 26.236 -6.601 -21.129 1.00 84.69 183 CYS A C 1
ATOM 1491 O O . CYS A 1 183 ? 27.054 -5.876 -21.690 1.00 84.69 183 CYS A O 1
ATOM 1493 N N . THR A 1 184 ? 26.519 -7.320 -20.047 1.00 85.00 184 THR A N 1
ATOM 1494 C CA . THR A 1 184 ? 27.816 -7.344 -19.354 1.00 85.00 184 THR A CA 1
ATOM 1495 C C . THR A 1 184 ? 28.709 -8.498 -19.806 1.00 85.00 184 THR A C 1
ATOM 1497 O O . THR A 1 184 ? 29.867 -8.560 -19.405 1.00 85.00 184 THR A O 1
ATOM 1500 N N . GLU A 1 185 ? 28.178 -9.411 -20.622 1.00 84.31 185 GLU A N 1
ATOM 1501 C CA . GLU A 1 185 ? 28.922 -10.565 -21.122 1.00 84.31 185 GLU A CA 1
ATOM 1502 C C . GLU A 1 185 ? 29.962 -10.145 -22.163 1.00 84.31 185 GLU A C 1
ATOM 1504 O O . GLU A 1 185 ? 29.691 -9.307 -23.034 1.00 84.31 185 GLU A O 1
ATOM 1509 N N . ARG A 1 186 ? 31.160 -10.739 -22.072 1.00 81.62 186 ARG A N 1
ATOM 1510 C CA . ARG A 1 186 ? 32.268 -10.454 -22.994 1.00 81.62 186 ARG A CA 1
ATOM 1511 C C . ARG A 1 186 ? 31.866 -10.804 -24.425 1.00 81.62 186 ARG A C 1
ATOM 1513 O O . ARG A 1 186 ? 31.207 -11.812 -24.664 1.00 81.62 186 ARG A O 1
ATOM 1520 N N . ASP A 1 187 ? 32.229 -9.922 -25.351 1.00 82.25 187 ASP A N 1
ATOM 1521 C CA . ASP A 1 187 ? 31.968 -10.050 -26.791 1.00 82.25 187 ASP A CA 1
ATOM 1522 C C . ASP A 1 187 ? 30.481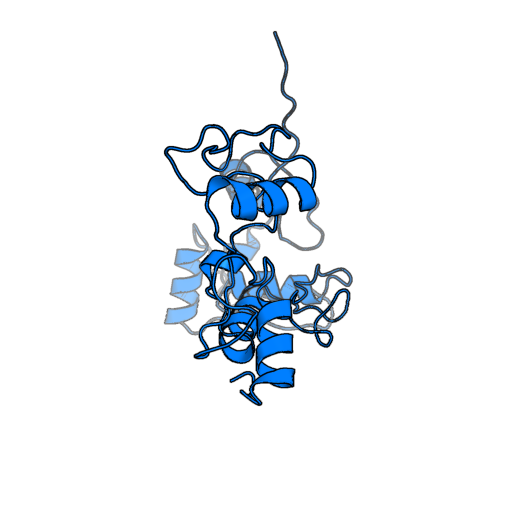 -10.147 -27.185 1.00 82.25 187 ASP A C 1
ATOM 1524 O O . ASP A 1 187 ? 30.134 -10.503 -28.313 1.00 82.25 187 ASP A O 1
ATOM 1528 N N . CYS A 1 188 ? 29.567 -9.754 -26.290 1.00 86.19 188 CYS A N 1
ATOM 1529 C CA . CYS A 1 188 ? 28.154 -9.692 -26.621 1.00 86.19 188 CYS A CA 1
ATOM 1530 C C . CYS A 1 188 ? 27.822 -8.466 -27.491 1.00 86.19 188 CYS A C 1
ATOM 1532 O O . CYS A 1 188 ? 28.031 -7.315 -27.105 1.00 86.19 188 CYS A O 1
ATOM 1534 N N . ASN A 1 189 ? 27.167 -8.686 -28.638 1.00 84.50 189 ASN A N 1
ATOM 1535 C CA . ASN A 1 189 ? 26.700 -7.618 -29.544 1.00 84.50 189 ASN A CA 1
ATOM 1536 C C . ASN A 1 189 ? 25.636 -6.686 -28.912 1.00 84.50 189 ASN A C 1
ATOM 1538 O O . ASN A 1 189 ? 25.250 -5.672 -29.494 1.00 84.50 189 ASN A O 1
ATOM 1542 N N . ARG A 1 190 ? 25.132 -7.026 -27.722 1.00 86.88 190 ARG A N 1
ATOM 1543 C CA . ARG A 1 190 ? 24.182 -6.219 -26.941 1.00 86.88 190 ARG A CA 1
ATOM 1544 C C . ARG A 1 190 ? 24.841 -5.489 -25.767 1.00 86.88 190 ARG A C 1
ATOM 1546 O O . ARG A 1 190 ? 24.135 -5.006 -24.884 1.00 86.88 190 ARG A O 1
ATOM 1553 N N . ALA A 1 191 ? 26.169 -5.394 -25.755 1.00 85.12 191 ALA A N 1
ATOM 1554 C CA . ALA A 1 191 ? 26.915 -4.575 -24.807 1.00 85.12 191 ALA A CA 1
ATOM 1555 C C . ALA A 1 191 ? 26.886 -3.074 -25.172 1.00 85.12 191 ALA A C 1
ATOM 1557 O O . ALA A 1 191 ? 26.686 -2.689 -26.331 1.00 85.12 191 ALA A O 1
ATOM 1558 N N . GLY A 1 192 ? 27.084 -2.217 -24.163 1.00 83.88 192 GLY A N 1
ATOM 1559 C CA . GLY A 1 192 ? 27.151 -0.756 -24.311 1.00 83.88 192 GLY A CA 1
ATOM 1560 C C . GLY A 1 192 ? 25.885 -0.135 -24.940 1.00 83.88 192 GLY A C 1
ATOM 1561 O O . GLY A 1 192 ? 24.783 -0.540 -24.581 1.00 83.88 192 GLY A O 1
ATOM 1562 N N . PRO A 1 193 ? 25.982 0.809 -25.902 1.00 83.62 193 PRO A N 1
ATOM 1563 C CA . PRO A 1 193 ? 24.828 1.539 -26.470 1.00 83.62 193 PRO A CA 1
ATOM 1564 C C . PRO A 1 193 ? 23.769 0.659 -27.150 1.00 83.62 193 PRO A C 1
ATOM 1566 O O . PRO A 1 193 ? 22.627 1.081 -27.367 1.00 83.62 193 PRO A O 1
ATOM 1569 N N . LYS A 1 194 ? 24.151 -0.559 -27.547 1.00 85.12 194 LYS A N 1
ATOM 1570 C CA . LYS A 1 194 ? 23.271 -1.531 -28.215 1.00 85.12 194 LYS A CA 1
ATOM 1571 C C . LYS A 1 194 ? 22.443 -2.361 -27.233 1.00 85.12 194 LYS A C 1
ATOM 1573 O O . LYS A 1 194 ? 21.679 -3.233 -27.664 1.00 85.12 194 LYS A O 1
ATOM 1578 N N . GLY A 1 195 ? 22.596 -2.094 -25.941 1.00 85.50 195 GLY A N 1
ATOM 1579 C CA . GLY A 1 195 ? 21.833 -2.723 -24.886 1.00 85.50 195 GLY A CA 1
ATOM 1580 C C . GLY A 1 195 ? 20.362 -2.330 -24.868 1.00 85.50 195 GLY A C 1
ATOM 1581 O O . GLY A 1 195 ? 19.780 -1.793 -25.825 1.00 85.50 195 GLY A O 1
ATOM 1582 N N . TYR A 1 196 ? 19.736 -2.673 -23.755 1.00 84.38 196 TYR A N 1
ATOM 1583 C CA . TYR A 1 196 ? 18.302 -2.584 -23.565 1.00 84.38 196 TYR A CA 1
ATOM 1584 C C . TYR A 1 196 ? 17.959 -1.384 -22.685 1.00 84.38 196 TYR A C 1
ATOM 1586 O O . TYR A 1 196 ? 18.748 -0.944 -21.863 1.00 84.38 196 TYR A O 1
ATOM 1594 N N . PHE A 1 197 ? 16.745 -0.872 -22.850 1.00 76.81 197 PHE A N 1
ATOM 1595 C CA . PHE A 1 197 ? 16.182 0.210 -22.025 1.00 76.81 197 PHE A CA 1
ATOM 1596 C C . PHE A 1 197 ? 15.079 -0.317 -21.100 1.00 76.81 197 PHE A C 1
ATOM 1598 O O . PHE A 1 197 ? 14.271 0.419 -20.546 1.00 76.81 197 PHE A O 1
ATOM 1605 N N . ARG A 1 198 ? 15.004 -1.647 -20.985 1.00 74.44 198 ARG A N 1
ATOM 1606 C CA . ARG A 1 198 ? 14.143 -2.373 -20.060 1.00 74.44 198 ARG A CA 1
ATOM 1607 C C . ARG A 1 198 ? 14.918 -3.563 -19.521 1.00 74.44 198 ARG A C 1
ATOM 1609 O O . ARG A 1 198 ? 15.332 -4.421 -20.302 1.00 74.44 198 ARG A O 1
ATOM 1616 N N . MET A 1 199 ? 15.020 -3.662 -18.198 1.00 71.69 199 MET A N 1
ATOM 1617 C CA . MET A 1 199 ? 15.713 -4.763 -17.520 1.00 71.69 199 MET A CA 1
ATOM 1618 C C . MET A 1 199 ? 15.210 -6.146 -17.974 1.00 71.69 199 MET A C 1
ATOM 1620 O O . MET A 1 199 ? 16.003 -7.040 -18.250 1.00 71.69 199 MET A O 1
ATOM 1624 N N . ARG A 1 200 ? 13.890 -6.312 -18.159 1.00 67.44 200 ARG A N 1
ATOM 1625 C CA . ARG A 1 200 ? 13.285 -7.565 -18.654 1.00 67.44 200 ARG A CA 1
ATOM 1626 C C . ARG A 1 200 ? 13.861 -8.014 -20.001 1.00 67.44 200 ARG A C 1
ATOM 1628 O O . ARG A 1 200 ? 14.017 -9.211 -20.226 1.00 67.44 200 ARG A O 1
ATOM 1635 N N . ASP A 1 201 ? 14.102 -7.081 -20.918 1.00 79.62 201 ASP A N 1
ATOM 1636 C CA . ASP A 1 201 ? 14.583 -7.425 -22.257 1.00 79.62 201 ASP A CA 1
ATOM 1637 C C . ASP A 1 201 ? 16.056 -7.856 -22.203 1.00 79.62 201 ASP A C 1
ATOM 1639 O O . ASP A 1 201 ? 16.428 -8.821 -22.873 1.00 79.62 201 ASP A O 1
ATOM 1643 N N . LEU A 1 202 ? 16.849 -7.245 -21.311 1.00 81.19 202 LEU A N 1
ATOM 1644 C CA . LEU A 1 202 ? 18.192 -7.724 -20.985 1.00 81.19 202 LEU A CA 1
ATOM 1645 C C . LEU A 1 202 ? 18.154 -9.122 -20.349 1.00 81.19 202 LEU A C 1
ATOM 1647 O O . LEU A 1 202 ? 18.893 -9.997 -20.783 1.00 81.19 202 LEU A O 1
ATOM 1651 N N . GLN A 1 203 ? 17.274 -9.364 -19.374 1.00 79.12 203 GLN A N 1
ATOM 1652 C CA . GLN A 1 203 ? 17.130 -10.675 -18.724 1.00 79.12 203 GLN A CA 1
ATOM 1653 C C . GLN A 1 203 ? 16.742 -11.776 -19.722 1.00 79.12 203 GLN A C 1
ATOM 1655 O O . GLN A 1 203 ? 17.352 -12.841 -19.733 1.00 79.12 203 GLN A O 1
ATOM 1660 N N . LYS A 1 204 ? 15.778 -11.513 -20.617 1.00 80.19 204 LYS A N 1
ATOM 1661 C CA . LYS A 1 204 ? 15.410 -12.449 -21.696 1.00 80.19 204 LYS A CA 1
ATOM 1662 C C . LYS A 1 204 ? 16.585 -12.753 -22.619 1.00 80.19 204 LYS A C 1
ATOM 1664 O O . LYS A 1 204 ? 16.757 -13.894 -23.033 1.00 80.19 204 LYS A O 1
ATOM 1669 N N . HIS A 1 205 ? 17.367 -11.735 -22.960 1.00 85.44 205 HIS A N 1
ATOM 1670 C CA . HIS A 1 205 ? 18.556 -11.897 -23.782 1.00 85.44 205 HIS A CA 1
ATOM 1671 C C . HIS A 1 205 ? 19.632 -12.724 -23.077 1.00 85.44 205 HIS A C 1
ATOM 1673 O O . HIS A 1 205 ? 20.142 -13.661 -23.680 1.00 85.44 205 HIS A O 1
ATOM 1679 N N . LYS A 1 206 ? 19.923 -12.434 -21.804 1.00 83.44 206 LYS A N 1
ATOM 1680 C CA . LYS A 1 206 ? 20.882 -13.200 -20.999 1.00 83.44 206 LYS A CA 1
ATOM 1681 C C . LYS A 1 206 ? 20.481 -14.667 -20.877 1.00 83.44 206 LYS A C 1
ATOM 1683 O O . LYS A 1 206 ? 21.309 -15.543 -21.103 1.00 83.44 206 LYS A O 1
ATOM 1688 N N . LEU A 1 207 ? 19.199 -14.932 -20.638 1.00 81.25 207 LEU A N 1
ATOM 1689 C CA . LEU A 1 207 ? 18.678 -16.293 -20.593 1.00 81.25 207 LEU A CA 1
ATOM 1690 C C . LEU A 1 207 ? 18.813 -17.012 -21.945 1.00 81.25 207 LEU A C 1
ATOM 1692 O O . LEU A 1 207 ? 19.222 -18.166 -21.990 1.00 81.25 207 LEU A O 1
ATOM 1696 N N . LYS A 1 208 ? 18.472 -16.339 -23.051 1.00 85.12 208 LYS A N 1
ATOM 1697 C CA . LYS A 1 208 ? 18.429 -16.951 -24.388 1.00 85.12 208 LYS A CA 1
ATOM 1698 C C . LYS A 1 208 ? 19.808 -17.140 -25.025 1.00 85.12 208 LYS A C 1
ATOM 1700 O O . LYS A 1 208 ? 20.042 -18.163 -25.653 1.00 85.12 208 LYS A O 1
ATOM 1705 N N . GLU A 1 209 ? 20.683 -16.146 -24.912 1.00 85.06 209 GLU A N 1
ATOM 1706 C CA . GLU A 1 209 ? 21.952 -16.090 -25.653 1.00 85.06 209 GLU A CA 1
ATOM 1707 C C . GLU A 1 209 ? 23.160 -16.467 -24.787 1.00 85.06 209 GLU A C 1
ATOM 1709 O O . GLU A 1 209 ? 24.179 -16.893 -25.319 1.00 85.06 209 GLU A O 1
ATOM 1714 N N . HIS A 1 210 ? 23.055 -16.333 -23.461 1.00 84.44 210 HIS A N 1
ATOM 1715 C CA . HIS A 1 210 ? 24.149 -16.642 -22.533 1.00 84.44 210 HIS A CA 1
ATOM 1716 C C . HIS A 1 210 ? 23.825 -17.803 -21.589 1.00 84.44 210 HIS A C 1
ATOM 1718 O O . HIS A 1 210 ? 24.691 -18.234 -20.836 1.00 84.44 210 HIS A O 1
ATOM 1724 N N . GLY A 1 211 ? 22.591 -18.320 -21.615 1.00 76.12 211 GLY A N 1
ATOM 1725 C CA . GLY A 1 211 ? 22.167 -19.414 -20.741 1.00 76.12 211 GLY A CA 1
ATOM 1726 C C . GLY A 1 211 ? 22.229 -19.068 -19.252 1.00 76.12 211 GLY A C 1
ATOM 1727 O O . GLY A 1 211 ? 22.173 -19.976 -18.431 1.00 76.12 211 GLY A O 1
ATOM 1728 N N . ILE A 1 212 ? 22.353 -17.781 -18.903 1.00 69.69 212 ILE A N 1
ATOM 1729 C CA . ILE A 1 212 ? 22.447 -17.321 -17.517 1.00 69.69 212 ILE A CA 1
ATOM 1730 C C . ILE A 1 212 ? 21.039 -17.406 -16.923 1.00 69.69 212 ILE A C 1
ATOM 1732 O O . ILE A 1 212 ? 20.147 -16.682 -17.392 1.00 69.69 212 ILE A O 1
ATOM 1736 N N . PRO A 1 213 ? 20.805 -18.292 -15.938 1.00 53.72 213 PRO A N 1
ATOM 1737 C CA . PRO A 1 213 ? 19.520 -18.376 -15.269 1.00 53.72 213 PRO A CA 1
ATOM 1738 C C . PRO A 1 213 ? 19.201 -17.034 -14.615 1.00 53.72 213 PRO A C 1
ATOM 1740 O O . PRO A 1 213 ? 20.094 -16.318 -14.163 1.00 53.72 213 PRO A O 1
ATOM 1743 N N . ILE A 1 214 ? 17.915 -16.690 -14.576 1.00 55.22 214 ILE A N 1
ATOM 1744 C CA . ILE A 1 214 ? 17.431 -15.616 -13.711 1.00 55.22 214 ILE A CA 1
ATOM 1745 C C . ILE A 1 214 ? 17.574 -16.163 -12.289 1.00 55.22 214 ILE A C 1
ATOM 1747 O O . ILE A 1 214 ? 16.656 -16.826 -11.807 1.00 55.22 214 ILE A O 1
ATOM 1751 N N . GLU A 1 215 ? 18.752 -15.999 -11.685 1.00 49.41 215 GLU A N 1
ATOM 1752 C CA . GLU A 1 215 ? 18.857 -16.056 -10.228 1.00 49.41 215 GLU A CA 1
ATOM 1753 C C . GLU A 1 215 ? 18.001 -14.946 -9.661 1.00 49.41 215 GLU A C 1
ATOM 1755 O O . GLU A 1 215 ? 18.039 -13.834 -10.241 1.00 49.41 215 GLU A O 1
#

Secondary structure (DSSP, 8-state):
---------EE--STT---EES-HHHHHHHHHHH-GGGGB-TTT--B-SSHHHHHHHHHHH----EE--STTT--EES-HHHHHHHHHTT-S----B--SS-STT-GGGSBSSHHHHHHHHHHHH---THHHHS-S----SBS-TTSTTB--TT-SSS--S-SSHHHHHHHIIIII---SB---STT-TTSGGGSBSSHHHHHHHHHHHH-----

Mean predicted aligned error: 15.75 Å

Nearest PDB structures (foldseek):
  6wmi-assembly2_D  TM=4.858E-01  e=1.909E-05  Homo sapiens
  6ml3-assembly1_A  TM=5.059E-01  e=2.331E-04  Mus musculus
  4x9j-assembly1_A  TM=3.557E-01  e=1.100E-04  Homo sapiens
  6ml6-assembly1_A  TM=3.595E-01  e=4.583E-05  Mus musculus
  8ffz-assembly1_A  TM=2.376E-01  e=2.163E-05  Saccharomyces cerevisiae

Solvent-accessible surface area (backbone atoms only — not comparable to full-atom values): 12943 Å² total; per-residue (Å²): 140,80,86,79,80,78,70,68,77,44,67,50,88,54,86,96,44,85,54,64,31,79,43,72,67,59,53,54,50,45,46,57,71,78,38,50,68,77,35,17,30,62,74,81,63,53,72,37,100,42,68,66,61,38,31,49,51,13,68,75,70,69,38,40,24,44,70,50,85,54,88,90,64,79,47,65,25,41,43,68,74,60,42,54,58,52,56,46,71,75,45,90,81,64,74,54,36,47,43,91,85,54,80,80,29,34,66,94,50,18,32,83,40,63,68,58,37,50,51,46,39,38,71,70,60,67,44,59,72,73,67,69,70,47,60,85,68,67,86,26,44,45,89,47,85,90,40,92,49,34,62,81,92,79,70,95,64,100,74,53,72,29,93,43,73,67,54,39,54,51,44,35,39,71,76,69,49,34,37,86,30,41,46,85,58,86,93,44,86,35,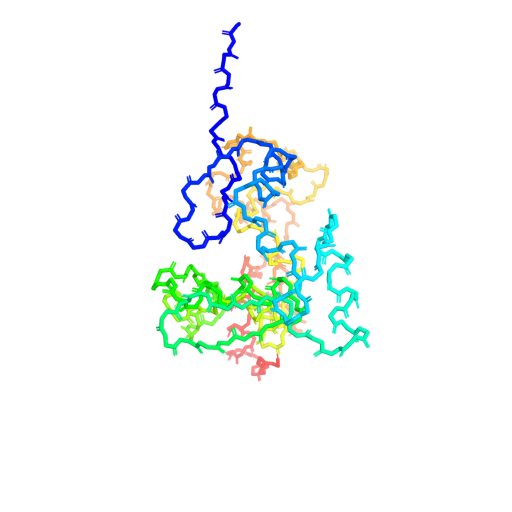30,49,42,59,27,25,88,42,65,68,59,37,51,54,45,37,38,72,76,66,66,44,72,90,103

InterPro domains:
  IPR013087 Zinc finger C2H2-type [PF00096] (66-90)
  IPR013087 Zinc finger C2H2-type [PS00028] (12-35)
  IPR013087 Zinc finger C2H2-type [PS00028] (68-90)
  IPR013087 Zinc finger C2H2-type [PS50157] (66-95)
  IPR013087 Zinc finger C2H2-type [SM00355] (10-35)
  IPR013087 Zinc finger C2H2-type [SM00355] (39-63)
  IPR013087 Zinc finger C2H2-type [SM00355] (66-90)
  IPR013087 Zinc finger C2H2-type [SM00355] (97-125)
  IPR013087 Zinc finger C2H2-type [SM00355] (140-176)
  IPR013087 Zinc finger C2H2-type [SM00355] (181-210)
  IPR036236 Zinc finger C2H2 superfamily [SSF57667] (59-104)

Foldseek 3Di:
DDDPPPDFPDAALDPPGRDTHNDPVVSVVCCVPVPQLLQAAPPPRHGHPDQVVQLVVCVVVVGFRAADPDPPPRDTHSHDVVNSLVNVVVVPDQDFAAAPQDPCRHDVNHHSDPVVSLCCCCPQVVDDPVVVVPPPPPQLADPDPPDPSHDDPDDPDPDRSHPDPVVVLVCCCPPVVAEPAADPDPPDPRHGNNHDNDVNVSQVCCCPPVVDDSD

pLDDT: mean 78.13, std 13.11, range [31.28, 91.19]

Organism: NCBI:txid45133